Protein AF-0000000070550873 (afdb_homodimer)

Radius of gyration: 20.56 Å; Cα contacts (8 Å, |Δi|>4): 289; chains: 2; bounding box: 37×54×67 Å

Structure (mmCIF, N/CA/C/O backbone):
data_AF-0000000070550873-model_v1
#
loop_
_entity.id
_entity.type
_entity.pdbx_description
1 polymer 'HEAT repeat domain-containing protein'
#
loop_
_atom_site.group_PDB
_atom_site.id
_atom_site.type_symbol
_atom_site.label_atom_id
_atom_site.label_alt_id
_atom_site.label_comp_id
_atom_site.label_asym_id
_atom_site.label_entity_id
_atom_site.label_seq_id
_atom_site.pdbx_PDB_ins_code
_atom_site.Cartn_x
_atom_site.Cartn_y
_atom_site.Cartn_z
_atom_site.occupancy
_atom_site.B_iso_or_equiv
_atom_site.auth_seq_id
_atom_site.auth_comp_id
_atom_site.auth_asym_id
_atom_site.auth_atom_id
_atom_site.pdbx_PDB_model_num
ATOM 1 N N . MET A 1 1 ? -4.996 14.414 36.406 1 54.47 1 MET A N 1
ATOM 2 C CA . MET A 1 1 ? -4.812 13.023 36.031 1 54.47 1 MET A CA 1
ATOM 3 C C . MET A 1 1 ? -5.98 12.531 35.188 1 54.47 1 MET A C 1
ATOM 5 O O . MET A 1 1 ? -5.777 11.828 34.188 1 54.47 1 MET A O 1
ATOM 9 N N . LYS A 1 2 ? -7.129 12.906 35.531 1 65.44 2 LYS A N 1
ATOM 10 C CA . LYS A 1 2 ? -8.352 12.477 34.875 1 65.44 2 LYS A CA 1
ATOM 11 C C . LYS A 1 2 ? -8.422 13.039 33.438 1 65.44 2 LYS A C 1
ATOM 13 O O . LYS A 1 2 ? -8.836 12.344 32.531 1 65.44 2 LYS A O 1
ATOM 18 N N . GLU A 1 3 ? -7.91 14.305 33.25 1 67.19 3 GLU A N 1
ATOM 19 C CA . GLU A 1 3 ? -7.926 14.938 31.922 1 67.19 3 GLU A CA 1
ATOM 20 C C . GLU A 1 3 ? -6.988 14.219 30.953 1 67.19 3 GLU A C 1
ATOM 22 O O . GLU A 1 3 ? -7.328 14.023 29.781 1 67.19 3 GLU A O 1
ATOM 27 N N . GLY A 1 4 ? -5.961 13.719 31.547 1 64.56 4 GLY A N 1
ATOM 28 C CA . GLY A 1 4 ? -4.984 13 30.734 1 64.56 4 GLY A CA 1
ATOM 29 C C . GLY A 1 4 ? -5.492 11.664 30.234 1 64.56 4 GLY A C 1
ATOM 30 O O . GLY A 1 4 ? -5.305 11.32 29.062 1 64.56 4 GLY A O 1
ATOM 31 N N . ILE A 1 5 ? -6.27 11.008 31.156 1 73.19 5 ILE A N 1
ATOM 32 C CA . ILE A 1 5 ? -6.816 9.695 30.828 1 73.19 5 ILE A CA 1
ATOM 33 C C . ILE A 1 5 ? -7.918 9.852 29.781 1 73.19 5 ILE A C 1
ATOM 35 O O . ILE A 1 5 ? -7.977 9.094 28.812 1 73.19 5 ILE A O 1
ATOM 39 N N . GLY A 1 6 ? -8.773 10.828 29.906 1 68.44 6 GLY A N 1
ATOM 40 C CA . GLY A 1 6 ? -9.836 11.094 28.938 1 68.44 6 GLY A CA 1
ATOM 41 C C . GLY A 1 6 ? -9.32 11.359 27.531 1 68.44 6 GLY A C 1
ATOM 42 O O . GLY A 1 6 ? -9.852 10.836 26.562 1 68.44 6 GLY A O 1
ATOM 43 N N . MET A 1 7 ? -8.336 12.234 27.5 1 72.56 7 MET A N 1
ATOM 44 C CA . MET A 1 7 ? -7.723 12.578 26.219 1 72.56 7 MET A CA 1
ATOM 45 C C . MET A 1 7 ? -7.105 11.344 25.578 1 72.56 7 MET A C 1
ATOM 47 O O . MET A 1 7 ? -7.188 11.172 24.359 1 72.56 7 MET A O 1
ATOM 51 N N . LEU A 1 8 ? -6.613 10.555 26.406 1 71.19 8 LEU A N 1
ATOM 52 C CA . LEU A 1 8 ? -6.012 9.328 25.922 1 71.19 8 LEU A CA 1
ATOM 53 C C . LEU A 1 8 ? -7.07 8.398 25.344 1 71.19 8 LEU A C 1
ATOM 55 O O . LEU A 1 8 ? -6.867 7.797 24.281 1 71.19 8 LEU A O 1
ATOM 59 N N . PHE A 1 9 ? -8.109 8.203 26.078 1 73 9 PHE A N 1
ATOM 60 C CA . PHE A 1 9 ? -9.195 7.344 25.625 1 73 9 PHE A CA 1
ATOM 61 C C . PHE A 1 9 ? -9.773 7.855 24.312 1 73 9 PHE A C 1
ATOM 63 O O . PHE A 1 9 ? -10.039 7.066 23.406 1 73 9 PHE A O 1
ATOM 70 N N . LYS A 1 10 ? -9.945 9.18 24.25 1 76 10 LYS A N 1
ATOM 71 C CA . LYS A 1 10 ? -10.469 9.766 23.031 1 76 10 LYS A CA 1
ATOM 72 C C . LYS A 1 10 ? -9.523 9.531 21.859 1 76 10 LYS A C 1
ATOM 74 O O . LYS A 1 10 ? -9.961 9.242 20.734 1 76 10 LYS A O 1
ATOM 79 N N . LYS A 1 11 ? -8.367 9.711 22.281 1 78.19 11 LYS A N 1
ATOM 80 C CA . LYS A 1 11 ? -7.371 9.5 21.234 1 78.19 11 LYS A CA 1
ATOM 81 C C . LYS A 1 11 ? -7.367 8.047 20.766 1 78.19 11 LYS A C 1
ATOM 83 O O . LYS A 1 11 ? -7.27 7.77 19.562 1 78.19 11 LYS A O 1
ATOM 88 N N . LYS A 1 12 ? -7.453 7.121 21.672 1 82.06 12 LYS A N 1
ATOM 89 C CA . LYS A 1 12 ? -7.48 5.707 21.297 1 82.06 12 LYS A CA 1
ATOM 90 C C . LYS A 1 12 ? -8.68 5.391 20.406 1 82.06 12 LYS A C 1
ATOM 92 O O . LYS A 1 12 ? -8.555 4.645 19.438 1 82.06 12 LYS A O 1
ATOM 97 N N . THR A 1 13 ? -9.688 6.02 20.797 1 89.88 13 THR A N 1
ATOM 98 C CA . THR A 1 13 ? -10.906 5.816 20.016 1 89.88 13 THR A CA 1
ATOM 99 C C . THR A 1 13 ? -10.75 6.375 18.609 1 89.88 13 THR A C 1
ATOM 101 O O . THR A 1 13 ? -11.156 5.738 17.641 1 89.88 13 THR A O 1
ATOM 104 N N . LEU A 1 14 ? -10.156 7.512 18.5 1 92.69 14 LEU A N 1
ATOM 105 C CA . LEU A 1 14 ? -9.945 8.148 17.203 1 92.69 14 LEU A CA 1
ATOM 106 C C . LEU A 1 14 ? -9.023 7.316 16.328 1 92.69 14 LEU A C 1
ATOM 108 O O . LEU A 1 14 ? -9.273 7.145 15.133 1 92.69 14 LEU A O 1
ATOM 112 N N . ASP A 1 15 ? -8.055 6.793 17 1 91.75 15 ASP A N 1
ATOM 113 C CA . ASP A 1 15 ? -7.113 5.953 16.25 1 91.75 15 ASP A CA 1
ATOM 114 C C . ASP A 1 15 ? -7.812 4.719 15.688 1 91.75 15 ASP A C 1
ATOM 116 O O . ASP A 1 15 ? -7.605 4.359 14.531 1 91.75 15 ASP A O 1
ATOM 120 N N . GLU A 1 16 ? -8.547 4.141 16.516 1 92.06 16 GLU A N 1
ATOM 121 C CA . GLU A 1 16 ? -9.273 2.951 16.078 1 92.06 16 GLU A CA 1
ATOM 122 C C . GLU A 1 16 ? -10.25 3.287 14.953 1 92.06 16 GLU A C 1
ATOM 124 O O . GLU A 1 16 ? -10.383 2.527 13.992 1 92.06 16 GLU A O 1
ATOM 129 N N . LYS A 1 17 ? -10.891 4.344 15.164 1 92.19 17 LYS A N 1
ATOM 130 C CA . LYS A 1 17 ? -11.828 4.812 14.156 1 92.19 17 LYS A CA 1
ATOM 131 C C . LYS A 1 17 ? -11.125 5.082 12.828 1 92.19 17 LYS A C 1
ATOM 133 O O . LYS A 1 17 ? -11.594 4.656 11.773 1 92.19 17 LYS A O 1
ATOM 138 N N . MET A 1 18 ? -10.031 5.641 12.867 1 92.25 18 MET A N 1
ATOM 139 C CA . MET A 1 18 ? -9.297 6 11.656 1 92.25 18 MET A CA 1
ATOM 140 C C . MET A 1 18 ? -8.75 4.758 10.961 1 92.25 18 MET A C 1
ATOM 142 O O . MET A 1 18 ? -8.758 4.676 9.734 1 92.25 18 MET A O 1
ATOM 146 N N . GLU A 1 19 ? -8.328 3.859 11.734 1 87.19 19 GLU A N 1
ATOM 147 C CA . GLU A 1 19 ? -7.887 2.59 11.172 1 87.19 19 GLU A CA 1
ATOM 148 C C . GLU A 1 19 ? -9 1.918 10.375 1 87.19 19 GLU A C 1
ATOM 150 O O . GLU A 1 19 ? -8.766 1.371 9.297 1 87.19 19 GLU A O 1
ATOM 155 N N . LYS A 1 20 ? -10.102 1.965 10.977 1 83.06 20 LYS A N 1
ATOM 156 C CA . LYS A 1 20 ? -11.258 1.385 10.289 1 83.06 20 LYS A CA 1
ATOM 157 C C . LYS A 1 20 ? -11.555 2.129 8.992 1 83.06 20 LYS A C 1
ATOM 159 O O . LYS A 1 20 ? -11.828 1.508 7.965 1 83.06 20 LYS A O 1
ATOM 164 N N . TYR A 1 21 ? -11.531 3.426 9.031 1 85.06 21 TYR A N 1
ATOM 165 C CA . TYR A 1 21 ? -11.789 4.219 7.836 1 85.06 21 TYR A CA 1
ATOM 166 C C . TYR A 1 21 ? -10.781 3.908 6.738 1 85.06 21 TYR A C 1
ATOM 168 O O . TYR A 1 21 ? -11.141 3.746 5.574 1 85.06 21 TYR A O 1
ATOM 176 N N . VAL A 1 22 ? -9.477 3.811 7.082 1 83.44 22 VAL A N 1
ATOM 177 C CA . VAL A 1 22 ? -8.406 3.555 6.125 1 83.44 22 VAL A CA 1
ATOM 178 C C . VAL A 1 22 ? -8.539 2.141 5.566 1 83.44 22 VAL A C 1
ATOM 180 O O . VAL A 1 22 ? -8.414 1.928 4.355 1 83.44 22 VAL A O 1
ATOM 183 N N . LYS A 1 23 ? -8.805 1.211 6.441 1 75.5 23 LYS A N 1
ATOM 184 C CA . LYS A 1 23 ? -8.992 -0.178 6.031 1 75.5 23 LYS A CA 1
ATOM 185 C C . LYS A 1 23 ? -10.133 -0.311 5.035 1 75.5 23 LYS A C 1
ATOM 187 O O . LYS A 1 23 ? -10.047 -1.083 4.078 1 75.5 23 LYS A O 1
ATOM 192 N N . HIS A 1 24 ? -11.086 0.468 5.211 1 74.25 24 HIS A N 1
ATOM 193 C CA . HIS A 1 24 ? -12.266 0.366 4.359 1 74.25 24 HIS A CA 1
ATOM 194 C C . HIS A 1 24 ? -12.203 1.356 3.203 1 74.25 24 HIS A C 1
ATOM 196 O O . HIS A 1 24 ? -13.156 1.488 2.438 1 74.25 24 HIS A O 1
ATOM 202 N N . HIS A 1 25 ? -11.219 2.141 3.143 1 76.69 25 HIS A N 1
ATOM 203 C CA . HIS A 1 25 ? -11.008 3.133 2.094 1 76.69 25 HIS A CA 1
ATOM 204 C C . HIS A 1 25 ? -12.133 4.16 2.074 1 76.69 25 HIS A C 1
ATOM 206 O O . HIS A 1 25 ? -12.594 4.559 1.003 1 76.69 25 HIS A O 1
ATOM 212 N N . ASP A 1 26 ? -12.641 4.375 3.168 1 79.94 26 ASP A N 1
ATOM 213 C CA . ASP A 1 26 ? -13.656 5.418 3.293 1 79.94 26 ASP A CA 1
ATOM 214 C C . ASP A 1 26 ? -13.016 6.805 3.332 1 79.94 26 ASP A C 1
ATOM 216 O O . ASP A 1 26 ? -12.891 7.406 4.402 1 79.94 26 ASP A O 1
ATOM 220 N N . TRP A 1 27 ? -12.727 7.34 2.195 1 80.56 27 TRP A N 1
ATOM 221 C CA . TRP A 1 27 ? -11.969 8.578 2.072 1 80.56 27 TRP A CA 1
ATOM 222 C C . TRP A 1 27 ? -12.812 9.781 2.48 1 80.56 27 TRP A C 1
ATOM 224 O O . TRP A 1 27 ? -12.289 10.781 2.977 1 80.56 27 TRP A O 1
ATOM 234 N N . TYR A 1 28 ? -14.078 9.633 2.312 1 85.25 28 TYR A N 1
ATOM 235 C CA . TYR A 1 28 ? -14.977 10.695 2.746 1 85.25 28 TYR A CA 1
ATOM 236 C C . TYR A 1 28 ? -14.938 10.859 4.262 1 85.25 28 TYR A C 1
ATOM 238 O O . TYR A 1 28 ? -14.805 11.977 4.77 1 85.25 28 TYR A O 1
ATOM 246 N N . ALA A 1 29 ? -14.984 9.766 4.961 1 88.81 29 ALA A N 1
ATOM 247 C CA . ALA A 1 29 ? -14.922 9.797 6.418 1 88.81 29 ALA A CA 1
ATOM 248 C C . ALA A 1 29 ? -13.562 10.297 6.898 1 88.81 29 ALA A C 1
ATOM 250 O O . ALA A 1 29 ? -13.484 11.047 7.879 1 88.81 29 ALA A O 1
ATOM 251 N N . ILE A 1 30 ? -12.555 9.891 6.242 1 90.81 30 ILE A N 1
ATOM 252 C CA . ILE A 1 30 ? -11.211 10.352 6.578 1 90.81 30 ILE A CA 1
ATOM 253 C C . ILE A 1 30 ? -11.148 11.867 6.445 1 90.81 30 ILE A C 1
ATOM 255 O O . ILE A 1 30 ? -10.688 12.555 7.359 1 90.81 30 ILE A O 1
ATOM 259 N N . GLN A 1 31 ? -11.656 12.344 5.348 1 90.19 31 GLN A N 1
ATOM 260 C CA . GLN A 1 31 ? -11.602 13.773 5.082 1 90.19 31 GLN A CA 1
ATOM 261 C C . GLN A 1 31 ? -12.359 14.555 6.156 1 90.19 31 GLN A C 1
ATOM 263 O O . GLN A 1 31 ? -11.898 15.609 6.598 1 90.19 31 GLN A O 1
ATOM 268 N N . GLU A 1 32 ? -13.445 14.078 6.492 1 91 32 GLU A N 1
ATOM 269 C CA . GLU A 1 32 ? -14.234 14.742 7.531 1 91 32 GLU A CA 1
ATOM 270 C C . GLU A 1 32 ? -13.461 14.82 8.844 1 91 32 GLU A C 1
ATOM 272 O O . GLU A 1 32 ? -13.484 15.852 9.523 1 91 32 GLU A O 1
ATOM 277 N N . GLU A 1 33 ? -12.797 13.805 9.172 1 89.75 33 GLU A N 1
ATOM 278 C CA . GLU A 1 33 ? -12.07 13.758 10.445 1 89.75 33 GLU A CA 1
ATOM 279 C C . GLU A 1 33 ? -10.844 14.656 10.414 1 89.75 33 GLU A C 1
ATOM 281 O O . GLU A 1 33 ? -10.461 15.227 11.438 1 89.75 33 GLU A O 1
ATOM 286 N N . ILE A 1 34 ? -10.258 14.812 9.242 1 90.94 34 ILE A N 1
ATOM 287 C CA . ILE A 1 34 ? -8.992 15.523 9.211 1 90.94 34 ILE A CA 1
ATOM 288 C C . ILE A 1 34 ? -9.242 17.031 9.109 1 90.94 34 ILE A C 1
ATOM 290 O O . ILE A 1 34 ? -8.336 17.828 9.32 1 90.94 34 ILE A O 1
ATOM 294 N N . THR A 1 35 ? -10.367 17.406 8.727 1 86.62 35 THR A N 1
ATOM 295 C CA . THR A 1 35 ? -10.727 18.828 8.695 1 86.62 35 THR A CA 1
ATOM 296 C C . THR A 1 35 ? -10.883 19.375 10.109 1 86.62 35 THR A C 1
ATOM 298 O O . THR A 1 35 ? -10.766 20.578 10.328 1 86.62 35 THR A O 1
ATOM 301 N N . GLY A 1 36 ? -10.953 18.531 11.039 1 74.06 36 GLY A N 1
ATOM 302 C CA . GLY A 1 36 ? -11.438 19.016 12.32 1 74.06 36 GLY A CA 1
ATOM 303 C C . GLY A 1 36 ? -10.344 19.141 13.367 1 74.06 36 GLY A C 1
ATOM 304 O O . GLY A 1 36 ? -10.5 19.844 14.359 1 74.06 36 GLY A O 1
ATOM 305 N N . SER A 1 37 ? -9.344 18.453 13.305 1 86.75 37 SER A N 1
ATOM 306 C CA . SER A 1 37 ? -8.461 18.469 14.461 1 86.75 37 SER A CA 1
ATOM 307 C C . SER A 1 37 ? -7.066 17.969 14.102 1 86.75 37 SER A C 1
ATOM 309 O O . SER A 1 37 ? -6.906 17.156 13.188 1 86.75 37 SER A O 1
ATOM 311 N N . LYS A 1 38 ? -6.18 18.547 14.797 1 94 38 LYS A N 1
ATOM 312 C CA . LYS A 1 38 ? -4.805 18.062 14.75 1 94 38 LYS A CA 1
ATOM 313 C C . LYS A 1 38 ? -4.734 16.578 15.062 1 94 38 LYS A C 1
ATOM 315 O O . LYS A 1 38 ? -4.012 15.828 14.398 1 94 38 LYS A O 1
ATOM 320 N N . GLU A 1 39 ? -5.539 16.219 15.984 1 94.88 39 GLU A N 1
ATOM 321 C CA . GLU A 1 39 ? -5.555 14.82 16.391 1 94.88 39 GLU A CA 1
ATOM 322 C C . GLU A 1 39 ? -6.078 13.922 15.281 1 94.88 39 GLU A C 1
ATOM 324 O O . GLU A 1 39 ? -5.586 12.812 15.094 1 94.88 39 GLU A O 1
ATOM 329 N N . GLY A 1 40 ? -7.035 14.398 14.602 1 95.5 40 GLY A N 1
ATOM 330 C CA . GLY A 1 40 ? -7.555 13.664 13.461 1 95.5 40 GLY A CA 1
ATOM 331 C C . GLY A 1 40 ? -6.527 13.469 12.359 1 95.5 40 GLY A C 1
ATOM 332 O O . GLY A 1 40 ? -6.43 12.383 11.781 1 95.5 40 GLY A O 1
ATOM 333 N N . LYS A 1 41 ? -5.805 14.492 12.055 1 96.62 41 LYS A N 1
ATOM 334 C CA . LYS A 1 41 ? -4.762 14.406 11.039 1 96.62 41 LYS A CA 1
ATOM 335 C C . LYS A 1 41 ? -3.664 13.438 11.453 1 96.62 41 LYS A C 1
ATOM 337 O O . LYS A 1 41 ? -3.193 12.633 10.641 1 96.62 41 LYS A O 1
ATOM 342 N N . ILE A 1 42 ? -3.309 13.508 12.695 1 96.94 42 ILE A N 1
ATOM 343 C CA . ILE A 1 42 ? -2.279 12.609 13.203 1 96.94 42 ILE A CA 1
ATOM 344 C C . ILE A 1 42 ? -2.775 11.172 13.133 1 96.94 42 ILE A C 1
ATOM 346 O O . ILE A 1 42 ? -2.061 10.281 12.664 1 96.94 42 ILE A O 1
ATO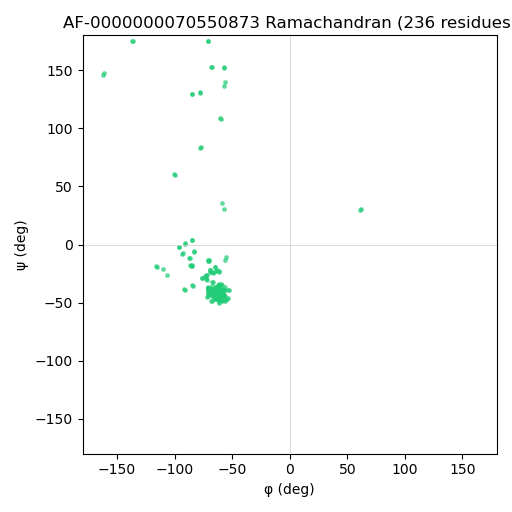M 350 N N . ALA A 1 43 ? -3.922 10.938 13.562 1 94.81 43 ALA A N 1
ATOM 351 C CA . ALA A 1 43 ? -4.504 9.602 13.523 1 94.81 43 ALA A CA 1
ATOM 352 C C . ALA A 1 43 ? -4.586 9.078 12.094 1 94.81 43 ALA A C 1
ATOM 354 O O . ALA A 1 43 ? -4.293 7.91 11.836 1 94.81 43 ALA A O 1
ATOM 355 N N . ALA A 1 44 ? -4.992 9.906 11.211 1 94.06 44 ALA A N 1
ATOM 356 C CA . ALA A 1 44 ? -5.074 9.523 9.805 1 94.06 44 ALA A CA 1
ATOM 357 C C . ALA A 1 44 ? -3.701 9.148 9.258 1 94.06 44 ALA A C 1
ATOM 359 O O . ALA A 1 44 ? -3.547 8.102 8.609 1 94.06 44 ALA A O 1
ATOM 360 N N . ALA A 1 45 ? -2.781 9.992 9.492 1 94.62 45 ALA A N 1
ATOM 361 C CA . ALA A 1 45 ? -1.425 9.703 9.031 1 94.62 45 ALA A CA 1
ATOM 362 C C . ALA A 1 45 ? -0.952 8.344 9.531 1 94.62 45 ALA A C 1
ATOM 364 O O . ALA A 1 45 ? -0.439 7.531 8.758 1 94.62 45 ALA A O 1
ATOM 365 N N . LYS A 1 46 ? -1.174 8.102 10.766 1 92.88 46 LYS A N 1
ATOM 366 C CA . LYS A 1 46 ? -0.747 6.832 11.352 1 92.88 46 LYS A CA 1
ATOM 367 C C . LYS A 1 46 ? -1.454 5.652 10.695 1 92.88 46 LYS A C 1
ATOM 369 O O . LYS A 1 46 ? -0.82 4.652 10.352 1 92.88 46 LYS A O 1
ATOM 374 N N . ALA A 1 47 ? -2.67 5.762 10.562 1 89.06 47 ALA A N 1
ATOM 375 C CA . ALA A 1 47 ? -3.451 4.688 9.953 1 89.06 47 ALA A CA 1
ATOM 376 C C . ALA A 1 47 ? -3.025 4.445 8.516 1 89.06 47 ALA A C 1
ATOM 378 O O . ALA A 1 47 ? -2.938 3.297 8.07 1 89.06 47 ALA A O 1
ATOM 379 N N . LEU A 1 48 ? -2.832 5.43 7.805 1 87 48 LEU A N 1
ATOM 380 C CA . LEU A 1 48 ? -2.418 5.32 6.41 1 87 48 LEU A CA 1
ATOM 381 C C . LEU A 1 48 ? -1.07 4.613 6.297 1 87 48 LEU A C 1
ATOM 383 O O . LEU A 1 48 ? -0.838 3.859 5.348 1 87 48 LEU A O 1
ATOM 387 N N . GLY A 1 49 ? -0.243 4.863 7.18 1 85.44 49 GLY A N 1
ATOM 388 C CA . GLY A 1 49 ? 1.056 4.207 7.195 1 85.44 49 GLY A CA 1
ATOM 389 C C . GLY A 1 49 ? 0.982 2.744 7.59 1 85.44 49 GLY A C 1
ATOM 390 O O . GLY A 1 49 ? 1.898 1.972 7.305 1 85.44 49 GLY A O 1
ATOM 391 N N . ALA A 1 50 ? -0.008 2.494 8.305 1 76.12 50 ALA A N 1
ATOM 392 C CA . ALA A 1 50 ? -0.162 1.131 8.797 1 76.12 50 ALA A CA 1
ATOM 393 C C . ALA A 1 50 ? -0.871 0.249 7.777 1 76.12 50 ALA A C 1
ATOM 395 O O . ALA A 1 50 ? -0.955 -0.969 7.949 1 76.12 50 ALA A O 1
ATOM 396 N N . SER A 1 51 ? -1.488 0.833 6.898 1 65.56 51 SER A N 1
ATOM 397 C CA . SER A 1 51 ? -2.305 0.063 5.965 1 65.56 51 SER A CA 1
ATOM 398 C C . SER A 1 51 ? -1.475 -0.991 5.242 1 65.56 51 SER A C 1
ATOM 400 O O . SER A 1 51 ? -0.267 -0.82 5.059 1 65.56 51 SER A O 1
ATOM 402 N N . ASP A 1 52 ? -1.962 -2.26 5.082 1 57.91 52 ASP A N 1
ATOM 403 C CA . ASP A 1 52 ? -1.678 -3.674 4.867 1 57.91 52 ASP A CA 1
ATOM 404 C C . ASP A 1 52 ? -0.893 -3.885 3.572 1 57.91 52 ASP A C 1
ATOM 406 O O . ASP A 1 52 ? -1.214 -4.777 2.785 1 57.91 52 ASP A O 1
ATOM 410 N N . ASP A 1 53 ? -0.002 -3.033 3.174 1 59.59 53 ASP A N 1
ATOM 411 C CA . ASP A 1 53 ? 0.826 -3.455 2.049 1 59.59 53 ASP A CA 1
ATOM 412 C C . ASP A 1 53 ? 1.515 -4.785 2.342 1 59.59 53 ASP A C 1
ATOM 414 O O . ASP A 1 53 ? 1.694 -5.609 1.442 1 59.59 53 ASP A O 1
ATOM 418 N N . GLN A 1 54 ? 1.418 -5.195 3.633 1 63.03 54 GLN A N 1
ATOM 419 C CA . GLN A 1 54 ? 2.195 -6.387 3.955 1 63.03 54 GLN A CA 1
ATOM 420 C C . GLN A 1 54 ? 1.424 -7.656 3.605 1 63.03 54 GLN A C 1
ATOM 422 O O . GLN A 1 54 ? 1.994 -8.602 3.064 1 63.03 54 GLN A O 1
ATOM 427 N N . SER A 1 55 ? 0.141 -7.629 3.77 1 73.31 55 SER A N 1
ATOM 428 C CA . SER A 1 55 ? -0.644 -8.82 3.457 1 73.31 55 SER A CA 1
ATOM 429 C C . SER A 1 55 ? -0.714 -9.055 1.951 1 73.31 55 SER A C 1
ATOM 431 O O . SER A 1 55 ? -0.638 -10.195 1.493 1 73.31 55 SER A O 1
ATOM 433 N N . SER A 1 56 ? -0.828 -7.988 1.274 1 83.38 56 SER A N 1
ATOM 434 C CA . SER A 1 56 ? -0.847 -8.102 -0.18 1 83.38 56 SER A CA 1
ATOM 435 C C . SER A 1 56 ? 0.46 -8.688 -0.705 1 83.38 56 SER A C 1
ATOM 437 O O . SER A 1 56 ? 0.45 -9.594 -1.543 1 83.38 56 SER A O 1
ATOM 439 N N . VAL A 1 57 ? 1.48 -8.266 -0.11 1 86.56 57 VAL A N 1
ATOM 440 C CA . VAL A 1 57 ? 2.797 -8.711 -0.55 1 86.56 57 VAL A CA 1
ATOM 441 C C . VAL A 1 57 ? 2.977 -10.195 -0.219 1 86.56 57 VAL A C 1
ATOM 443 O O . VAL A 1 57 ? 3.484 -10.961 -1.039 1 86.56 57 VAL A O 1
ATOM 446 N N . ASP A 1 58 ? 2.475 -10.555 0.914 1 87.69 58 ASP A N 1
ATOM 447 C CA . ASP A 1 58 ? 2.596 -11.953 1.316 1 87.69 58 ASP A CA 1
ATOM 448 C C . ASP A 1 58 ? 1.869 -12.875 0.337 1 87.69 58 ASP A C 1
ATOM 450 O O . ASP A 1 58 ? 2.406 -13.906 -0.066 1 87.69 58 ASP A O 1
ATOM 454 N N . LEU A 1 59 ? 0.725 -12.5 0.027 1 90.5 59 LEU A N 1
ATOM 455 C CA . LEU A 1 59 ? -0.04 -13.328 -0.897 1 90.5 59 LEU A CA 1
ATOM 456 C C . LEU A 1 59 ? 0.599 -13.328 -2.281 1 90.5 59 LEU A C 1
ATOM 458 O O . LEU A 1 59 ? 0.661 -14.375 -2.939 1 90.5 59 LEU A O 1
ATOM 462 N N . LEU A 1 60 ? 1.078 -12.266 -2.682 1 93.88 60 LEU A N 1
ATOM 463 C CA . LEU A 1 60 ? 1.737 -12.18 -3.98 1 93.88 60 LEU A CA 1
ATOM 464 C C . LEU A 1 60 ? 2.992 -13.047 -4.008 1 93.88 60 LEU A C 1
ATOM 466 O O . LEU A 1 60 ? 3.283 -13.695 -5.016 1 93.88 60 LEU A O 1
ATOM 470 N N . LEU A 1 61 ? 3.715 -13.062 -2.936 1 94.62 61 LEU A N 1
ATOM 471 C CA . LEU A 1 61 ? 4.898 -13.914 -2.859 1 94.62 61 LEU A CA 1
ATOM 472 C C . LEU A 1 61 ? 4.52 -15.383 -2.953 1 94.62 61 LEU A C 1
ATOM 474 O O . LEU A 1 61 ? 5.23 -16.172 -3.582 1 94.62 61 LEU A O 1
ATOM 478 N N . ARG A 1 62 ? 3.449 -15.734 -2.395 1 93.88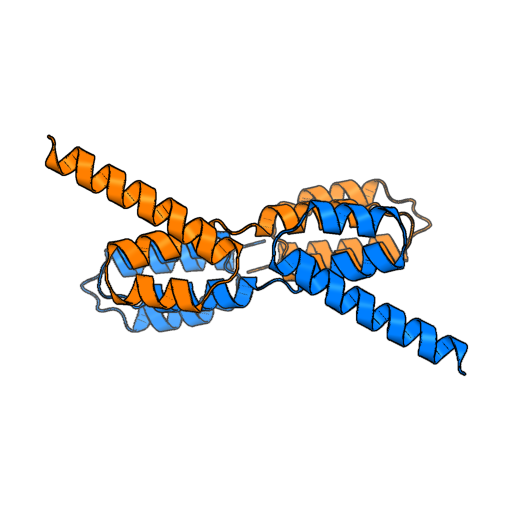 62 ARG A N 1
ATOM 479 C CA . ARG A 1 62 ? 2.965 -17.109 -2.521 1 93.88 62 ARG A CA 1
ATOM 480 C C . ARG A 1 62 ? 2.633 -17.438 -3.973 1 93.88 62 ARG A C 1
ATOM 482 O O . ARG A 1 62 ? 2.852 -18.562 -4.422 1 93.88 62 ARG A O 1
ATOM 489 N N . PHE A 1 63 ? 2.109 -16.484 -4.688 1 96.25 63 PHE A N 1
ATOM 490 C CA . PHE A 1 63 ? 1.748 -16.703 -6.086 1 96.25 63 PHE A CA 1
ATOM 491 C C . PHE A 1 63 ? 2.994 -16.875 -6.945 1 96.25 63 PHE A C 1
ATOM 493 O O . PHE A 1 63 ? 2.93 -17.469 -8.031 1 96.25 63 PHE A O 1
ATOM 500 N N . VAL A 1 64 ? 4.125 -16.359 -6.508 1 97.06 64 VAL A N 1
ATOM 501 C CA . VAL A 1 64 ? 5.375 -16.516 -7.242 1 97.06 64 VAL A CA 1
ATOM 502 C C . VAL A 1 64 ? 5.773 -17.984 -7.285 1 97.06 64 VAL A C 1
ATOM 504 O O . VAL A 1 64 ? 6.48 -18.422 -8.195 1 97.06 64 VAL A O 1
ATOM 507 N N . ASP A 1 65 ? 5.215 -18.797 -6.371 1 94.31 65 ASP A N 1
ATOM 508 C CA . ASP A 1 65 ? 5.504 -20.219 -6.301 1 94.31 65 ASP A CA 1
ATOM 509 C C . ASP A 1 65 ? 4.523 -21.031 -7.152 1 94.31 65 ASP A C 1
ATOM 511 O O . ASP A 1 65 ? 4.59 -22.25 -7.195 1 94.31 65 ASP A O 1
ATOM 515 N N . ASP A 1 66 ? 3.639 -20.453 -7.801 1 95.12 66 ASP A N 1
ATOM 516 C CA . ASP A 1 66 ? 2.582 -21.156 -8.516 1 95.12 66 ASP A CA 1
ATOM 517 C C . ASP A 1 66 ? 3.143 -21.938 -9.703 1 95.12 66 ASP A C 1
ATOM 519 O O . ASP A 1 66 ? 4.137 -21.531 -10.305 1 95.12 66 ASP A O 1
ATOM 523 N N . ALA A 1 67 ? 2.49 -22.938 -10.047 1 93.12 67 ALA A N 1
ATOM 524 C CA . ALA A 1 67 ? 2.912 -23.781 -11.164 1 93.12 67 ALA A CA 1
ATOM 525 C C . ALA A 1 67 ? 2.598 -23.109 -12.5 1 93.12 67 ALA A C 1
ATOM 527 O O . ALA A 1 67 ? 3.234 -23.406 -13.516 1 93.12 67 ALA A O 1
ATOM 528 N N . ASP A 1 68 ? 1.627 -22.328 -12.523 1 95.81 68 ASP A N 1
ATOM 529 C CA . ASP A 1 68 ? 1.205 -21.688 -13.766 1 95.81 68 ASP A CA 1
ATOM 530 C C . ASP A 1 68 ? 2.006 -20.422 -14.023 1 95.81 68 ASP A C 1
ATOM 532 O O . ASP A 1 68 ? 2.027 -19.516 -13.188 1 95.81 68 ASP A O 1
ATOM 536 N N . ASP A 1 69 ? 2.521 -20.328 -15.195 1 96.44 69 ASP A N 1
ATOM 537 C CA . ASP A 1 69 ? 3.393 -19.219 -15.562 1 96.44 69 ASP A CA 1
ATOM 538 C C . ASP A 1 69 ? 2.635 -17.891 -15.516 1 96.44 69 ASP A C 1
ATOM 540 O O . ASP A 1 69 ? 3.18 -16.875 -15.086 1 96.44 69 ASP A O 1
ATOM 544 N N . ASP A 1 70 ? 1.455 -17.875 -15.977 1 97 70 ASP A N 1
ATOM 545 C CA . ASP A 1 70 ? 0.678 -16.641 -16.047 1 97 70 ASP A CA 1
ATOM 546 C C . ASP A 1 70 ? 0.42 -16.078 -14.656 1 97 70 ASP A C 1
ATOM 548 O O . ASP A 1 70 ? 0.395 -14.859 -14.469 1 97 70 ASP A O 1
ATOM 552 N N . VAL A 1 71 ? 0.203 -16.938 -13.703 1 97.38 71 VAL A N 1
ATOM 553 C CA . VAL A 1 71 ? -0.003 -16.516 -12.32 1 97.38 71 VAL A CA 1
ATOM 554 C C . VAL A 1 71 ? 1.276 -15.875 -11.781 1 97.38 71 VAL A C 1
ATOM 556 O O . VAL A 1 71 ? 1.233 -14.812 -11.164 1 97.38 71 VAL A O 1
ATOM 559 N N . VAL A 1 72 ? 2.396 -16.531 -12.047 1 97.44 72 VAL A N 1
ATOM 560 C CA . VAL A 1 72 ? 3.684 -16.016 -11.586 1 97.44 72 VAL A CA 1
ATOM 561 C C . VAL A 1 72 ? 3.957 -14.656 -12.211 1 97.44 72 VAL A C 1
ATOM 563 O O . VAL A 1 72 ? 4.363 -13.719 -11.523 1 97.44 72 VAL A O 1
ATOM 566 N N . PHE A 1 73 ? 3.639 -14.57 -13.469 1 97.94 73 PHE A N 1
ATOM 567 C CA . PHE A 1 73 ? 3.861 -13.305 -14.164 1 97.94 73 PHE A CA 1
ATOM 568 C C . PHE A 1 73 ? 3.008 -12.195 -13.555 1 97.94 73 PHE A C 1
ATOM 570 O O . PHE A 1 73 ? 3.498 -11.094 -13.312 1 97.94 73 PHE A O 1
ATOM 577 N N . ALA A 1 74 ? 1.812 -12.461 -13.336 1 96.94 74 ALA A N 1
ATOM 578 C CA . ALA A 1 74 ? 0.915 -11.484 -12.734 1 96.94 74 ALA A CA 1
ATOM 579 C C . ALA A 1 74 ? 1.391 -11.086 -11.344 1 96.94 74 ALA A C 1
ATOM 581 O O . ALA A 1 74 ? 1.353 -9.906 -10.977 1 96.94 74 ALA A O 1
ATOM 582 N N . ALA A 1 75 ? 1.818 -12.031 -10.555 1 96.88 75 ALA A N 1
ATOM 583 C CA . ALA A 1 75 ? 2.322 -11.773 -9.211 1 96.88 75 ALA A CA 1
ATOM 584 C C . ALA A 1 75 ? 3.547 -10.859 -9.25 1 96.88 75 ALA A C 1
ATOM 586 O O . ALA A 1 75 ? 3.633 -9.891 -8.492 1 96.88 75 ALA A O 1
ATOM 587 N N . CYS A 1 76 ? 4.41 -11.172 -10.156 1 97.19 76 CYS A N 1
ATOM 588 C CA . CYS A 1 76 ? 5.625 -10.375 -10.289 1 97.19 76 CYS A CA 1
ATOM 589 C C . CYS A 1 76 ? 5.301 -8.945 -10.703 1 97.19 76 CYS A C 1
ATOM 591 O O . CYS A 1 76 ? 5.852 -7.996 -10.141 1 97.19 76 CYS A O 1
ATOM 593 N N . GLU A 1 77 ? 4.426 -8.852 -11.641 1 94.88 77 GLU A N 1
ATOM 594 C CA . GLU A 1 77 ? 4.004 -7.52 -12.055 1 94.88 77 GLU A CA 1
ATOM 595 C C . GLU A 1 77 ? 3.453 -6.723 -10.867 1 94.88 77 GLU A C 1
ATOM 597 O O . GLU A 1 77 ? 3.779 -5.547 -10.703 1 94.88 77 GLU A O 1
ATOM 602 N N . SER A 1 78 ? 2.691 -7.34 -10.117 1 92.06 78 SER A N 1
ATOM 603 C CA . SER A 1 78 ? 2.084 -6.688 -8.961 1 92.06 78 SER A CA 1
ATOM 604 C C . SER A 1 78 ? 3.125 -6.383 -7.887 1 92.06 78 SER A C 1
ATOM 606 O O . SER A 1 78 ? 3.107 -5.305 -7.289 1 92.06 78 SER A O 1
ATOM 608 N N . LEU A 1 79 ? 4.016 -7.238 -7.66 1 90.62 79 LEU A N 1
ATOM 609 C CA . LEU A 1 79 ? 5.074 -7.031 -6.676 1 90.62 79 LEU A CA 1
ATOM 610 C C . LEU A 1 79 ? 5.941 -5.836 -7.051 1 90.62 79 LEU A C 1
ATOM 612 O O . LEU A 1 79 ? 6.41 -5.102 -6.18 1 90.62 79 LEU A O 1
ATOM 616 N N . ARG A 1 80 ? 6.137 -5.633 -8.266 1 89 80 ARG A N 1
ATOM 617 C CA . ARG A 1 80 ? 6.926 -4.484 -8.703 1 89 80 ARG A CA 1
ATOM 618 C C . ARG A 1 80 ? 6.242 -3.176 -8.32 1 89 80 ARG A C 1
ATOM 620 O O . ARG A 1 80 ? 6.902 -2.148 -8.164 1 89 80 ARG A O 1
ATOM 627 N N . LYS A 1 81 ? 5.008 -3.301 -8.141 1 81.62 81 LYS A N 1
ATOM 628 C CA . LYS A 1 81 ? 4.234 -2.107 -7.809 1 81.62 81 LYS A CA 1
ATOM 629 C C . LYS A 1 81 ? 4.145 -1.91 -6.297 1 81.62 81 LYS A C 1
ATOM 631 O O . LYS A 1 81 ? 4.234 -0.784 -5.805 1 81.62 81 LYS A O 1
ATOM 636 N N . VAL A 1 82 ? 4.004 -2.957 -5.629 1 80.12 82 VAL A N 1
ATOM 637 C CA . VAL A 1 82 ? 3.631 -2.77 -4.23 1 80.12 82 VAL A CA 1
ATOM 638 C C . VAL A 1 82 ? 4.75 -3.281 -3.326 1 80.12 82 VAL A C 1
ATOM 640 O O . VAL A 1 82 ? 4.773 -2.982 -2.129 1 80.12 82 VAL A O 1
ATOM 643 N N . GLY A 1 83 ? 5.648 -4.148 -3.869 1 81.06 83 GLY A N 1
ATOM 644 C CA . GLY A 1 83 ? 6.719 -4.723 -3.068 1 81.06 83 GLY A CA 1
ATOM 645 C C . GLY A 1 83 ? 7.789 -3.715 -2.697 1 81.06 83 GLY A C 1
ATOM 646 O O . GLY A 1 83 ? 7.699 -2.541 -3.061 1 81.06 83 GLY A O 1
ATOM 647 N N . SER A 1 84 ? 8.719 -4.211 -1.882 1 77.12 84 SER A N 1
ATOM 648 C CA . SER A 1 84 ? 9.852 -3.4 -1.436 1 77.12 84 SER A CA 1
ATOM 649 C C . SER A 1 84 ? 11.148 -4.191 -1.489 1 77.12 84 SER A C 1
ATOM 651 O O . SER A 1 84 ? 11.148 -5.387 -1.789 1 77.12 84 SER A O 1
ATOM 653 N N . GLU A 1 85 ? 12.195 -3.428 -1.182 1 80.38 85 GLU A N 1
ATOM 654 C CA . GLU A 1 85 ? 13.508 -4.07 -1.183 1 80.38 85 GLU A CA 1
ATOM 655 C C . GLU A 1 85 ? 13.57 -5.199 -0.158 1 80.38 85 GLU A C 1
ATOM 657 O O . GLU A 1 85 ? 14.328 -6.156 -0.325 1 80.38 85 GLU A O 1
ATOM 662 N N . HIS A 1 86 ? 12.758 -5.16 0.799 1 76.06 86 HIS A N 1
ATOM 663 C CA . HIS A 1 86 ? 12.75 -6.168 1.855 1 76.06 86 HIS A CA 1
ATOM 664 C C . HIS A 1 86 ? 12.219 -7.5 1.342 1 76.06 86 HIS A C 1
ATOM 666 O O . HIS A 1 86 ? 12.375 -8.531 2.002 1 76.06 86 HIS A O 1
ATOM 672 N N . ASP A 1 87 ? 11.625 -7.449 0.191 1 86.69 87 ASP A N 1
ATOM 673 C CA . ASP A 1 87 ? 11.023 -8.656 -0.365 1 86.69 87 ASP A CA 1
ATOM 674 C C . ASP A 1 87 ? 12 -9.383 -1.288 1 86.69 87 ASP A C 1
ATOM 676 O O . ASP A 1 87 ? 11.742 -10.508 -1.714 1 86.69 87 ASP A O 1
ATOM 680 N N . THR A 1 88 ? 13.133 -8.75 -1.562 1 92.88 88 THR A N 1
ATOM 681 C CA . THR A 1 88 ? 14.039 -9.258 -2.584 1 92.88 88 THR A CA 1
ATOM 682 C C . THR A 1 88 ? 14.688 -10.562 -2.125 1 92.88 88 THR A C 1
ATOM 684 O O . THR A 1 88 ? 14.875 -11.484 -2.922 1 92.88 88 THR A O 1
ATOM 687 N N . ALA A 1 89 ? 15.031 -10.578 -0.884 1 92.75 89 ALA A N 1
ATOM 688 C CA . ALA A 1 89 ? 15.656 -11.797 -0.382 1 92.75 89 ALA A CA 1
ATOM 689 C C . ALA A 1 89 ? 14.727 -13 -0.545 1 92.75 89 ALA A C 1
ATOM 691 O O . ALA A 1 89 ? 15.164 -14.078 -0.971 1 92.75 89 ALA A O 1
ATOM 692 N N . ASP A 1 90 ? 13.508 -12.891 -0.2 1 93.62 90 ASP A N 1
ATOM 693 C CA . ASP A 1 90 ? 12.523 -13.961 -0.344 1 93.62 90 ASP A CA 1
ATOM 694 C C . ASP A 1 90 ? 12.359 -14.359 -1.809 1 93.62 90 ASP A C 1
ATOM 696 O O . ASP A 1 90 ? 12.312 -15.555 -2.129 1 93.62 90 ASP A O 1
ATOM 700 N N . LEU A 1 91 ? 12.312 -13.406 -2.674 1 96.5 91 LEU A N 1
ATOM 701 C CA . LEU A 1 91 ? 12.156 -13.672 -4.102 1 96.5 91 LEU A CA 1
ATOM 702 C C . LEU A 1 91 ? 13.352 -14.445 -4.645 1 96.5 91 LEU A C 1
ATOM 704 O O . LEU A 1 91 ? 13.188 -15.383 -5.426 1 96.5 91 LEU A O 1
ATOM 708 N N . LEU A 1 92 ? 14.5 -14.008 -4.215 1 95.56 92 LEU A N 1
ATOM 709 C CA . LEU A 1 92 ? 15.703 -14.695 -4.668 1 95.56 92 LEU A CA 1
ATOM 710 C C . LEU A 1 92 ? 15.727 -16.141 -4.184 1 95.56 92 LEU A C 1
ATOM 712 O O . LEU A 1 92 ? 16.109 -17.047 -4.926 1 95.56 92 LEU A O 1
ATOM 716 N N . ALA A 1 93 ? 15.391 -16.312 -2.93 1 95.69 93 ALA A N 1
ATOM 717 C CA . ALA A 1 93 ? 15.312 -17.672 -2.387 1 95.69 93 ALA A CA 1
ATOM 718 C C . ALA A 1 93 ? 14.344 -18.531 -3.193 1 95.69 93 ALA A C 1
ATOM 720 O O . ALA A 1 93 ? 14.625 -19.703 -3.477 1 95.69 93 ALA A O 1
ATOM 721 N N . ARG A 1 94 ? 13.258 -18.016 -3.615 1 94.88 94 ARG A N 1
ATOM 722 C CA . ARG A 1 94 ? 12.266 -18.734 -4.406 1 94.88 94 ARG A CA 1
ATOM 723 C C . ARG A 1 94 ? 12.781 -19 -5.816 1 94.88 94 ARG A C 1
ATOM 725 O O . ARG A 1 94 ? 12.523 -20.078 -6.379 1 94.88 94 ARG A O 1
ATOM 732 N N . MET A 1 95 ? 13.43 -18.062 -6.371 1 95.19 95 MET A N 1
ATOM 733 C CA . MET A 1 95 ? 14 -18.219 -7.699 1 95.19 95 MET A CA 1
ATOM 734 C C . MET A 1 95 ? 14.945 -19.422 -7.742 1 95.19 95 MET A C 1
ATOM 736 O O . MET A 1 95 ? 14.992 -20.141 -8.734 1 95.19 95 MET A O 1
ATOM 740 N N . GLN A 1 96 ? 15.68 -19.609 -6.664 1 94.62 96 GLN A N 1
ATOM 741 C CA . GLN A 1 96 ? 16.656 -20.688 -6.602 1 94.62 96 GLN A CA 1
ATOM 742 C C . GLN A 1 96 ? 15.969 -22.047 -6.633 1 94.62 96 GLN A C 1
ATOM 744 O O . GLN A 1 96 ? 16.578 -23.047 -7.004 1 94.62 96 GLN A O 1
ATOM 749 N N . LYS A 1 97 ? 14.75 -22.125 -6.246 1 94 97 LYS A N 1
ATOM 750 C CA . LYS A 1 97 ? 14.016 -23.391 -6.188 1 94 97 LYS A CA 1
ATOM 751 C C . LYS A 1 97 ? 13.352 -23.688 -7.527 1 94 97 LYS A C 1
ATOM 753 O O . LYS A 1 97 ? 12.836 -24.797 -7.73 1 94 97 LYS A O 1
ATOM 758 N N . ILE A 1 98 ? 13.32 -22.75 -8.406 1 92.88 98 ILE A N 1
ATOM 759 C CA . ILE A 1 98 ? 12.656 -22.922 -9.695 1 92.88 98 ILE A CA 1
ATOM 760 C C . ILE A 1 98 ? 13.547 -23.75 -10.625 1 92.88 98 ILE A C 1
ATOM 762 O O . ILE A 1 98 ? 14.734 -23.453 -10.789 1 92.88 98 ILE A O 1
ATOM 766 N N . PRO A 1 99 ? 12.984 -24.688 -11.188 1 92.25 99 PRO A N 1
ATOM 767 C CA . PRO A 1 99 ? 13.758 -25.531 -12.102 1 92.25 99 PRO A CA 1
ATOM 768 C C . PRO A 1 99 ? 14.406 -24.734 -13.234 1 92.25 99 PRO A C 1
ATOM 770 O O . PRO A 1 99 ? 13.852 -23.719 -13.672 1 92.25 99 PRO A O 1
ATOM 773 N N . GLU A 1 100 ? 15.523 -25.203 -13.789 1 89.75 100 GLU A N 1
ATOM 774 C CA . GLU A 1 100 ? 16.312 -24.516 -14.797 1 89.75 100 GLU A CA 1
ATOM 775 C C . GLU A 1 100 ? 15.578 -24.438 -16.125 1 89.75 100 GLU A C 1
ATOM 777 O O . GLU A 1 100 ? 15.844 -23.562 -16.938 1 89.75 100 GLU A O 1
ATOM 782 N N . ASP A 1 101 ? 14.641 -25.328 -16.297 1 92.75 101 ASP A N 1
ATOM 783 C CA . ASP A 1 101 ? 13.938 -25.359 -17.578 1 92.75 101 ASP A CA 1
ATOM 784 C C . ASP A 1 101 ? 12.82 -24.328 -17.609 1 92.75 101 ASP A C 1
ATOM 786 O O . ASP A 1 101 ? 12.188 -24.125 -18.656 1 92.75 101 ASP A O 1
ATOM 790 N N . ARG A 1 102 ? 12.578 -23.703 -16.547 1 94.12 102 ARG A N 1
ATOM 791 C CA . ARG A 1 102 ? 11.617 -22.609 -16.5 1 94.12 102 ARG A CA 1
ATOM 792 C C . ARG A 1 102 ? 12.312 -21.266 -16.547 1 94.12 102 ARG A C 1
ATOM 794 O O . ARG A 1 102 ? 12.133 -20.438 -15.648 1 94.12 102 ARG A O 1
ATOM 801 N N . GLN A 1 103 ? 13 -21.094 -17.594 1 95 103 GLN A N 1
ATOM 802 C CA . GLN A 1 103 ? 13.883 -19.938 -17.734 1 95 103 GLN A CA 1
ATOM 803 C C . GLN A 1 103 ? 13.086 -18.641 -17.766 1 95 103 GLN A C 1
ATOM 805 O O . GLN A 1 103 ? 13.516 -17.625 -17.219 1 95 103 GLN A O 1
ATOM 810 N N . ALA A 1 104 ? 11.977 -18.656 -18.422 1 96.44 104 ALA A N 1
ATOM 811 C CA . ALA A 1 104 ? 11.156 -17.453 -18.531 1 96.44 104 ALA A CA 1
ATOM 812 C C . ALA A 1 104 ? 10.734 -16.953 -17.156 1 96.44 104 ALA A C 1
ATOM 814 O O . ALA A 1 104 ? 10.727 -15.75 -16.906 1 96.44 104 ALA A O 1
ATOM 815 N N . ILE A 1 105 ? 10.43 -17.859 -16.266 1 96.94 105 ILE A N 1
ATOM 816 C CA . ILE A 1 105 ? 10 -17.531 -14.906 1 96.94 105 ILE A CA 1
ATOM 817 C C . ILE A 1 105 ? 11.195 -17 -14.109 1 96.94 105 ILE A C 1
ATOM 819 O O . ILE A 1 105 ? 11.07 -16 -13.391 1 96.94 105 ILE A O 1
ATOM 823 N N . ARG A 1 106 ? 12.289 -17.641 -14.219 1 96.38 106 ARG A N 1
ATOM 824 C CA . ARG A 1 106 ? 13.5 -17.172 -13.547 1 96.38 106 ARG A CA 1
ATOM 825 C C . ARG A 1 106 ? 13.859 -15.758 -13.984 1 96.38 106 ARG A C 1
ATOM 827 O O . ARG A 1 106 ? 14.203 -14.922 -13.148 1 96.38 106 ARG A O 1
ATOM 834 N N . ASP A 1 107 ? 13.734 -15.555 -15.258 1 96.69 107 ASP A N 1
ATOM 835 C CA . ASP A 1 107 ? 14.008 -14.227 -15.789 1 96.69 107 ASP A CA 1
ATOM 836 C C . ASP A 1 107 ? 13.047 -13.195 -15.203 1 96.69 107 ASP A C 1
ATOM 838 O O . ASP A 1 107 ? 13.461 -12.086 -14.852 1 96.69 107 ASP A O 1
ATOM 842 N N . GLU A 1 108 ? 11.797 -13.531 -15.125 1 97.44 108 GLU A N 1
ATOM 843 C CA . GLU A 1 108 ? 10.781 -12.625 -14.617 1 97.44 108 GLU A CA 1
ATOM 844 C C . GLU A 1 108 ? 11.031 -12.273 -13.148 1 97.44 108 GLU A C 1
ATOM 846 O O . GLU A 1 108 ? 10.945 -11.109 -12.766 1 97.44 108 GLU A O 1
ATOM 851 N N . ILE A 1 109 ? 11.32 -13.227 -12.352 1 97.12 109 ILE A N 1
ATOM 852 C CA . ILE A 1 109 ? 11.617 -13 -10.938 1 97.12 109 ILE A CA 1
ATOM 853 C C . ILE A 1 109 ? 12.883 -12.156 -10.805 1 97.12 109 ILE A C 1
ATOM 855 O O . ILE A 1 109 ? 12.93 -11.227 -9.992 1 97.12 109 ILE A O 1
ATOM 859 N N . GLY A 1 110 ? 13.844 -12.477 -11.586 1 95.56 110 GLY A N 1
ATOM 860 C CA . GLY A 1 110 ? 15.062 -11.68 -11.602 1 95.56 110 GLY A CA 1
ATOM 861 C C . GLY A 1 110 ? 14.812 -10.219 -11.891 1 95.56 110 GLY A C 1
ATOM 862 O O . GLY A 1 110 ? 15.367 -9.344 -11.219 1 95.56 110 GLY A O 1
ATOM 863 N N . LYS A 1 111 ? 14.047 -9.992 -12.922 1 95.94 111 LYS A N 1
ATOM 864 C CA . LYS A 1 111 ? 13.672 -8.625 -13.258 1 95.94 111 LYS A CA 1
ATOM 865 C C . LYS A 1 111 ? 12.969 -7.945 -12.086 1 95.94 111 LYS A C 1
ATOM 867 O O . LYS A 1 111 ? 13.219 -6.773 -11.797 1 95.94 111 LYS A O 1
ATOM 872 N N . THR A 1 112 ? 12.102 -8.641 -11.469 1 95.75 112 THR A N 1
ATOM 873 C CA . THR A 1 112 ? 11.352 -8.125 -10.328 1 95.75 112 THR A CA 1
ATOM 874 C C . THR A 1 112 ? 12.297 -7.766 -9.18 1 95.75 112 THR A C 1
ATOM 876 O O . THR A 1 112 ? 12.188 -6.684 -8.594 1 95.75 112 THR A O 1
ATOM 879 N N . VAL A 1 113 ? 13.234 -8.602 -8.906 1 94.69 113 VAL A N 1
ATOM 880 C CA . VAL A 1 113 ? 14.227 -8.375 -7.863 1 94.69 113 VAL A CA 1
ATOM 881 C C . VAL A 1 113 ? 15.023 -7.105 -8.172 1 94.69 113 VAL A C 1
ATOM 883 O O . VAL A 1 113 ? 15.242 -6.27 -7.293 1 94.69 113 VAL A O 1
ATOM 886 N N . GLN A 1 114 ? 15.391 -6.941 -9.336 1 92.5 114 GLN A N 1
ATOM 887 C CA . GLN A 1 114 ? 16.172 -5.781 -9.742 1 92.5 114 GLN A CA 1
ATOM 888 C C . GLN A 1 114 ? 15.391 -4.488 -9.547 1 92.5 114 GLN A C 1
ATOM 890 O O . GLN A 1 114 ? 15.938 -3.492 -9.07 1 92.5 114 GLN A O 1
ATOM 895 N N . GLU A 1 115 ? 14.234 -4.555 -9.922 1 87.19 115 GLU A N 1
ATOM 896 C CA . GLU A 1 115 ? 13.398 -3.361 -9.805 1 87.19 115 GLU A CA 1
ATOM 897 C C . GLU A 1 115 ? 13.156 -3 -8.344 1 87.19 115 GLU A C 1
ATOM 899 O O . GLU A 1 115 ? 13.125 -1.821 -7.984 1 87.19 115 GLU A O 1
ATOM 904 N N . LEU A 1 116 ? 12.938 -4.043 -7.562 1 82.94 116 LEU A N 1
ATOM 905 C CA . LEU A 1 116 ? 12.68 -3.799 -6.148 1 82.94 116 LEU A CA 1
ATOM 906 C C . LEU A 1 116 ? 13.945 -3.342 -5.434 1 82.94 116 LEU A C 1
ATOM 908 O O . LEU A 1 116 ? 13.883 -2.617 -4.438 1 82.94 116 LEU A O 1
ATOM 912 N N . HIS A 1 117 ? 15.039 -3.918 -5.84 1 77.19 117 HIS A N 1
ATOM 913 C CA . HIS A 1 117 ? 16.328 -3.533 -5.25 1 77.19 117 HIS A CA 1
ATOM 914 C C . HIS A 1 117 ? 16.641 -2.07 -5.539 1 77.19 117 HIS A C 1
ATOM 916 O O . HIS A 1 117 ? 17.297 -1.404 -4.738 1 77.19 117 HIS A O 1
ATOM 922 N N . HIS A 1 118 ? 16.344 -1.674 -6.723 1 64 118 HIS A N 1
ATOM 923 C CA . HIS A 1 118 ? 16.672 -0.306 -7.113 1 64 118 HIS A CA 1
ATOM 924 C C . HIS A 1 118 ? 15.57 0.664 -6.676 1 64 118 HIS A C 1
ATOM 926 O O . HIS A 1 118 ? 15.539 1.811 -7.125 1 64 118 HIS A O 1
ATOM 932 N N . ARG A 1 119 ? 14.648 0.125 -6.012 1 54.5 119 ARG A N 1
ATOM 933 C CA . ARG A 1 119 ? 13.641 1.09 -5.594 1 54.5 119 ARG A CA 1
ATOM 934 C C . ARG A 1 119 ? 14.25 2.184 -4.723 1 54.5 119 ARG A C 1
ATOM 936 O O . ARG A 1 119 ? 14.922 1.892 -3.732 1 54.5 119 ARG A O 1
ATOM 943 N N . PRO A 1 120 ? 14.359 3.414 -5.324 1 42.38 120 PRO A N 1
ATOM 944 C CA . PRO A 1 120 ? 14.984 4.527 -4.605 1 42.38 120 PRO A CA 1
ATOM 945 C C . PRO A 1 120 ? 14.422 4.715 -3.199 1 42.38 120 PRO A C 1
ATOM 947 O O . PRO A 1 120 ? 13.281 4.32 -2.932 1 42.38 120 PRO A O 1
ATOM 950 N N . MET B 1 1 ? -16.266 -17.422 -31.75 1 54.75 1 MET B N 1
ATOM 951 C CA . MET B 1 1 ? -16.281 -16.016 -31.391 1 54.75 1 MET B CA 1
ATOM 952 C C . MET B 1 1 ? -17.062 -15.797 -30.094 1 54.75 1 MET B C 1
ATOM 954 O O . MET B 1 1 ? -16.656 -15 -29.25 1 54.75 1 MET B O 1
ATOM 958 N N . LYS B 1 2 ? -18.094 -16.469 -29.922 1 66.62 2 LYS B N 1
ATOM 959 C CA . LYS B 1 2 ? -18.984 -16.328 -28.766 1 66.62 2 LYS B CA 1
ATOM 960 C C . LYS B 1 2 ? -18.297 -16.812 -27.5 1 66.62 2 LYS B C 1
ATOM 962 O O . LYS B 1 2 ? -18.422 -16.188 -26.438 1 66.62 2 LYS B O 1
ATOM 967 N N . GLU B 1 3 ? -17.5 -17.922 -27.641 1 67.38 3 GLU B N 1
ATOM 968 C CA . GLU B 1 3 ? -16.812 -18.469 -26.484 1 67.38 3 GLU B CA 1
ATOM 969 C C . GLU B 1 3 ? -15.758 -17.5 -25.969 1 67.38 3 GLU B C 1
ATOM 971 O O . GLU B 1 3 ? -15.602 -17.328 -24.75 1 67.38 3 GLU B O 1
ATOM 976 N N . GLY B 1 4 ? -15.227 -16.797 -26.906 1 65 4 GLY B N 1
ATOM 977 C CA . GLY B 1 4 ? -14.211 -15.828 -26.531 1 65 4 GLY B CA 1
ATOM 978 C C . GLY B 1 4 ? -14.766 -14.633 -25.781 1 65 4 GLY B C 1
ATOM 979 O O . GLY B 1 4 ? -14.188 -14.195 -24.781 1 65 4 GLY B O 1
ATOM 980 N N . ILE B 1 5 ? -16 -14.234 -26.25 1 73.81 5 ILE B N 1
ATOM 981 C CA . ILE B 1 5 ? -16.672 -13.094 -25.625 1 73.81 5 ILE B CA 1
ATOM 982 C C . ILE B 1 5 ? -17.141 -13.469 -24.219 1 73.81 5 ILE B C 1
ATOM 984 O O . ILE B 1 5 ? -16.969 -12.703 -23.281 1 73.81 5 ILE B O 1
ATOM 988 N N . GLY B 1 6 ? -17.688 -14.641 -24.031 1 68.62 6 GLY B N 1
ATOM 989 C CA . GLY B 1 6 ? -18.141 -15.117 -22.734 1 68.62 6 GLY B CA 1
ATOM 990 C C . GLY B 1 6 ? -17.031 -15.18 -21.703 1 68.62 6 GLY B C 1
ATOM 991 O O . GLY B 1 6 ? -17.203 -14.766 -20.547 1 68.62 6 GLY B O 1
ATOM 992 N N . MET B 1 7 ? -15.945 -15.766 -22.141 1 73.06 7 MET B N 1
ATOM 993 C CA . MET B 1 7 ? -14.781 -15.875 -21.266 1 73.06 7 MET B CA 1
ATOM 994 C C . MET B 1 7 ? -14.266 -14.5 -20.859 1 73.06 7 MET B C 1
ATOM 996 O O . MET B 1 7 ? -13.859 -14.297 -19.719 1 73.06 7 MET B O 1
ATOM 1000 N N . LEU B 1 8 ? -14.406 -13.656 -21.766 1 71.25 8 LEU B N 1
ATOM 1001 C CA . LEU B 1 8 ? -13.977 -12.289 -21.484 1 71.25 8 LEU B CA 1
ATOM 1002 C C . LEU B 1 8 ? -14.883 -11.633 -20.453 1 71.25 8 LEU B C 1
ATOM 1004 O O . LEU B 1 8 ? -14.398 -10.953 -19.547 1 71.25 8 LEU B O 1
ATOM 1008 N N . PHE B 1 9 ? -16.156 -11.75 -20.672 1 74.25 9 PHE B N 1
ATOM 1009 C CA . PHE B 1 9 ? -17.125 -11.18 -19.734 1 74.25 9 PHE B CA 1
ATOM 1010 C C . PHE B 1 9 ? -16.938 -11.75 -18.344 1 74.25 9 PHE B C 1
ATOM 1012 O O . PHE B 1 9 ? -16.969 -11.016 -17.344 1 74.25 9 PHE B O 1
ATOM 1019 N N . LYS B 1 10 ? -16.719 -13.078 -18.297 1 76.81 10 LYS B N 1
ATOM 1020 C CA . LYS B 1 10 ? -16.5 -13.719 -17 1 76.81 10 LYS B CA 1
ATOM 1021 C C . LYS B 1 10 ? -15.234 -13.195 -16.328 1 76.81 10 LYS B C 1
ATOM 1023 O O . LYS B 1 10 ? -15.211 -12.984 -15.109 1 76.81 10 LYS B O 1
ATOM 1028 N N . LYS B 1 11 ? -14.352 -13.086 -17.203 1 77.75 11 LYS B N 1
ATOM 1029 C CA . LYS B 1 11 ? -13.086 -12.578 -16.672 1 77.75 11 LYS B CA 1
ATOM 1030 C C . LYS B 1 11 ? -13.242 -11.148 -16.156 1 77.75 11 LYS B C 1
ATOM 1032 O O . LYS B 1 11 ? -12.703 -10.805 -15.094 1 77.75 11 LYS B O 1
ATOM 1037 N N . LYS B 1 12 ? -13.945 -10.344 -16.875 1 81.19 12 LYS B N 1
ATOM 1038 C CA . LYS B 1 12 ? -14.164 -8.969 -16.438 1 81.19 12 LYS B CA 1
ATOM 1039 C C . LYS B 1 12 ? -14.891 -8.922 -15.102 1 81.19 12 LYS B C 1
ATOM 1041 O O . LYS B 1 12 ? -14.539 -8.125 -14.227 1 81.19 12 LYS B O 1
ATOM 1046 N N . THR B 1 13 ? -15.742 -9.805 -15.062 1 90 13 THR B N 1
ATOM 1047 C CA . THR B 1 13 ? -16.516 -9.875 -13.828 1 90 13 THR B CA 1
ATOM 1048 C C . THR B 1 13 ? -15.641 -10.32 -12.664 1 90 13 THR B C 1
ATOM 1050 O O . THR B 1 13 ? -15.727 -9.766 -11.57 1 90 13 THR B O 1
ATOM 1053 N N . LEU B 1 14 ? -14.805 -11.258 -12.883 1 92.69 14 LEU B N 1
ATOM 1054 C CA . LEU B 1 14 ? -13.914 -11.773 -11.852 1 92.69 14 LEU B CA 1
ATOM 1055 C C . LEU B 1 14 ? -12.938 -10.695 -11.391 1 92.69 14 LEU B C 1
ATOM 1057 O O . LEU B 1 14 ? -12.695 -10.547 -10.188 1 92.69 14 LEU B O 1
ATOM 1061 N N . ASP B 1 15 ? -12.516 -9.977 -12.375 1 91.81 15 ASP B N 1
ATOM 1062 C CA . ASP B 1 15 ? -11.594 -8.898 -12.039 1 91.81 15 ASP B CA 1
ATOM 1063 C C . ASP B 1 15 ? -12.266 -7.855 -11.148 1 91.81 15 ASP B C 1
ATOM 1065 O O . ASP B 1 15 ? -11.68 -7.402 -10.164 1 91.81 15 ASP B O 1
ATOM 1069 N N . GLU B 1 16 ? -13.406 -7.516 -11.547 1 92.06 16 GLU B N 1
ATOM 1070 C CA . GLU B 1 16 ? -14.148 -6.531 -10.766 1 92.06 16 GLU B CA 1
ATOM 1071 C C . GLU B 1 16 ? -14.438 -7.055 -9.359 1 92.06 16 GLU B C 1
ATOM 1073 O O . GLU B 1 16 ? -14.344 -6.312 -8.383 1 92.06 16 GLU B O 1
ATOM 1078 N N . LYS B 1 17 ? -14.812 -8.25 -9.344 1 92.19 17 LYS B N 1
ATOM 1079 C CA . LYS B 1 17 ? -15.086 -8.891 -8.062 1 92.19 17 LYS B CA 1
ATOM 1080 C C . LYS B 1 17 ? -13.844 -8.914 -7.184 1 92.19 17 LYS B C 1
ATOM 1082 O O . LYS B 1 17 ? -13.906 -8.578 -6 1 92.19 17 LYS B O 1
ATOM 1087 N N . MET B 1 18 ? -12.758 -9.188 -7.711 1 92.31 18 MET B N 1
ATOM 1088 C CA . MET B 1 18 ? -11.516 -9.305 -6.953 1 92.31 18 MET B CA 1
ATOM 1089 C C . MET B 1 18 ? -11.047 -7.934 -6.469 1 92.31 18 MET B C 1
ATOM 1091 O O . MET B 1 18 ? -10.555 -7.805 -5.348 1 92.31 18 MET B O 1
ATOM 1095 N N . GLU B 1 19 ? -11.258 -6.996 -7.297 1 87.31 19 GLU B N 1
ATOM 1096 C CA . GLU B 1 19 ? -10.945 -5.633 -6.879 1 87.31 19 GLU B CA 1
ATOM 1097 C C . GLU B 1 19 ? -11.742 -5.234 -5.645 1 87.31 19 GLU B C 1
ATOM 1099 O O . GLU B 1 19 ? -11.211 -4.602 -4.73 1 87.31 19 GLU B O 1
ATOM 1104 N N . LYS B 1 20 ? -12.945 -5.582 -5.727 1 83 20 LYS B N 1
ATOM 1105 C CA . LYS B 1 20 ? -13.805 -5.281 -4.586 1 83 20 LYS B CA 1
ATOM 1106 C C . LYS B 1 20 ? -13.328 -6.023 -3.336 1 83 20 LYS B C 1
ATOM 1108 O O . LYS B 1 20 ? -13.289 -5.449 -2.246 1 83 20 LYS B O 1
ATOM 1113 N N . TYR B 1 21 ? -12.992 -7.258 -3.467 1 85.38 21 TYR B N 1
ATOM 1114 C CA . TYR B 1 21 ? -12.523 -8.047 -2.332 1 85.38 21 TYR B CA 1
ATOM 1115 C C . TYR B 1 21 ? -11.25 -7.445 -1.744 1 85.38 21 TYR B C 1
ATOM 1117 O O . TYR B 1 21 ? -11.117 -7.332 -0.524 1 85.38 21 TYR B O 1
ATOM 1125 N N . VAL B 1 22 ? -10.281 -7.043 -2.59 1 83.38 22 VAL B N 1
ATOM 1126 C CA . VAL B 1 22 ? -9 -6.488 -2.154 1 83.38 22 VAL B CA 1
ATOM 1127 C C . VAL B 1 22 ? -9.227 -5.129 -1.496 1 83.38 22 VAL B C 1
ATOM 1129 O O . VAL B 1 22 ? -8.656 -4.84 -0.443 1 83.38 22 VAL B O 1
ATOM 1132 N N . LYS B 1 23 ? -10.078 -4.34 -2.117 1 75.62 23 LYS B N 1
ATOM 1133 C CA . LYS B 1 23 ? -10.406 -3.025 -1.573 1 75.62 23 LYS B CA 1
ATOM 1134 C C . LYS B 1 23 ? -11.016 -3.143 -0.179 1 75.62 23 LYS B C 1
ATOM 1136 O O . LYS B 1 23 ? -10.719 -2.334 0.704 1 75.62 23 LYS B O 1
ATOM 1141 N N . HIS B 1 24 ? -11.719 -4.133 0.006 1 74.44 24 HIS B N 1
ATOM 1142 C CA . HIS B 1 24 ? -12.414 -4.293 1.28 1 74.44 24 HIS B CA 1
ATOM 1143 C C . HIS B 1 24 ? -11.617 -5.188 2.229 1 74.44 24 HIS B C 1
ATOM 1145 O O . HIS B 1 24 ? -12.094 -5.523 3.314 1 74.44 24 HIS B O 1
ATOM 1151 N N . HIS B 1 25 ? -10.539 -5.691 1.815 1 76.56 25 HIS B N 1
ATOM 1152 C CA . HIS B 1 25 ? -9.664 -6.562 2.6 1 76.56 25 HIS B CA 1
ATOM 1153 C C . HIS B 1 25 ? -10.391 -7.836 3.016 1 76.56 25 HIS B C 1
ATOM 1155 O O . HIS B 1 25 ? -10.25 -8.297 4.152 1 76.56 25 HIS B O 1
ATOM 1161 N N . ASP B 1 26 ? -11.266 -8.211 2.225 1 79.94 26 ASP B N 1
ATOM 1162 C CA . ASP B 1 26 ? -11.945 -9.484 2.461 1 79.94 26 ASP B CA 1
ATOM 1163 C C . ASP B 1 26 ? -11.062 -10.664 2.061 1 79.94 26 ASP B C 1
ATOM 1165 O O . ASP B 1 26 ? -11.266 -11.266 1.003 1 79.94 26 ASP B O 1
ATOM 1169 N N . TRP B 1 27 ? -10.195 -11.07 2.93 1 80.62 27 TRP B N 1
ATOM 1170 C CA . TRP B 1 27 ? -9.18 -12.07 2.637 1 80.62 27 TRP B CA 1
ATOM 1171 C C . TRP B 1 27 ? -9.797 -13.461 2.539 1 80.62 27 TRP B C 1
ATOM 1173 O O . TRP B 1 27 ? -9.297 -14.312 1.8 1 80.62 27 TRP B O 1
ATOM 1183 N N . TYR B 1 28 ? -10.883 -13.633 3.229 1 85.06 28 TYR B N 1
ATOM 1184 C CA . TYR B 1 28 ? -11.586 -14.906 3.137 1 85.06 28 TYR B CA 1
ATOM 1185 C C . TYR B 1 28 ? -12.156 -15.117 1.737 1 85.06 28 TYR B C 1
ATOM 1187 O O . TYR B 1 28 ? -11.977 -16.188 1.142 1 85.06 28 TYR B O 1
ATOM 1195 N N . ALA B 1 29 ? -12.75 -14.102 1.217 1 89.06 29 ALA B N 1
ATOM 1196 C CA . ALA B 1 29 ? -13.305 -14.18 -0.133 1 89.06 29 ALA B CA 1
ATOM 1197 C C . ALA B 1 29 ? -12.195 -14.344 -1.171 1 89.06 29 ALA B C 1
ATOM 1199 O O . ALA B 1 29 ? -12.359 -15.086 -2.145 1 89.06 29 ALA B O 1
ATOM 1200 N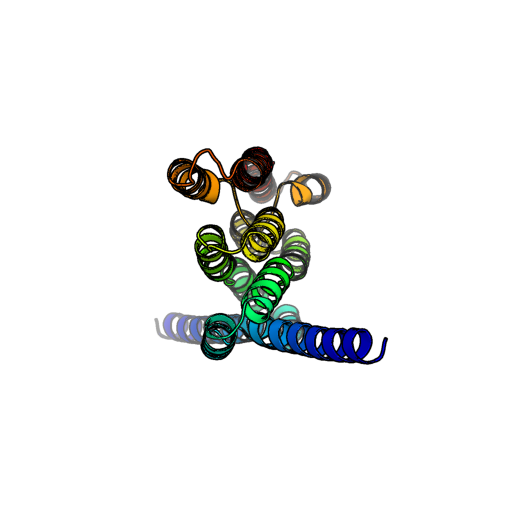 N . ILE B 1 30 ? -11.141 -13.664 -0.979 1 90.69 30 ILE B N 1
ATOM 1201 C CA . ILE B 1 30 ? -9.992 -13.789 -1.877 1 90.69 30 ILE B CA 1
ATOM 1202 C C . ILE B 1 30 ? -9.508 -15.234 -1.897 1 90.69 30 ILE B C 1
ATOM 1204 O O . ILE B 1 30 ? -9.32 -15.82 -2.969 1 90.69 30 ILE B O 1
ATOM 1208 N N . GLN B 1 31 ? -9.367 -15.758 -0.727 1 90.19 31 GLN B N 1
ATOM 1209 C CA . GLN B 1 31 ? -8.859 -17.125 -0.608 1 90.19 31 GLN B CA 1
ATOM 1210 C C . GLN B 1 31 ? -9.781 -18.109 -1.316 1 90.19 31 GLN B C 1
ATOM 1212 O O . GLN B 1 31 ? -9.312 -19.031 -1.984 1 90.19 31 GLN B O 1
ATOM 1217 N N . GLU B 1 32 ? -10.992 -17.938 -1.14 1 91.06 32 GLU B N 1
ATOM 1218 C CA . GLU B 1 32 ? -11.953 -18.812 -1.795 1 91.06 32 GLU B CA 1
ATOM 1219 C C . GLU B 1 32 ? -11.812 -18.75 -3.312 1 91.06 32 GLU B C 1
ATOM 1221 O O . GLU B 1 32 ? -11.883 -19.781 -3.99 1 91.06 32 GLU B O 1
ATOM 1226 N N . GLU B 1 33 ? -11.633 -17.625 -3.814 1 89.88 33 GLU B N 1
ATOM 1227 C CA . GLU B 1 33 ? -11.555 -17.453 -5.262 1 89.88 33 GLU B CA 1
ATOM 1228 C C . GLU B 1 33 ? -10.25 -18 -5.816 1 89.88 33 GLU B C 1
ATOM 1230 O O . GLU B 1 33 ? -10.211 -18.5 -6.949 1 89.88 33 GLU B O 1
ATOM 1235 N N . ILE B 1 34 ? -9.195 -17.969 -5.016 1 90.81 34 ILE B N 1
ATOM 1236 C CA . ILE B 1 34 ? -7.902 -18.344 -5.574 1 90.81 34 ILE B CA 1
ATOM 1237 C C . ILE B 1 34 ? -7.711 -19.859 -5.477 1 90.81 34 ILE B C 1
ATOM 1239 O O . ILE B 1 34 ? -6.809 -20.422 -6.109 1 90.81 34 ILE B O 1
ATOM 1243 N N . THR B 1 35 ? -8.43 -20.5 -4.695 1 86.44 35 THR B N 1
ATOM 1244 C CA . THR B 1 35 ? -8.367 -21.953 -4.605 1 86.44 35 THR B CA 1
ATOM 1245 C C . THR B 1 35 ? -8.945 -22.594 -5.867 1 86.44 35 THR B C 1
ATOM 1247 O O . THR B 1 35 ? -8.609 -23.734 -6.195 1 86.44 35 THR B O 1
ATOM 1250 N N . GLY B 1 36 ? -9.617 -21.844 -6.629 1 73.81 36 GLY B N 1
ATOM 1251 C CA . GLY B 1 36 ? -10.43 -22.531 -7.621 1 73.81 36 GLY B CA 1
ATOM 1252 C C . GLY B 1 36 ? -9.914 -22.359 -9.039 1 73.81 36 GLY B C 1
ATOM 1253 O O . GLY B 1 36 ? -10.312 -23.094 -9.945 1 73.81 36 GLY B O 1
ATOM 1254 N N . SER B 1 37 ? -9.195 -21.469 -9.336 1 86.75 37 SER B N 1
ATOM 1255 C CA . SER B 1 37 ? -8.922 -21.281 -10.758 1 86.75 37 SER B CA 1
ATOM 1256 C C . SER B 1 37 ? -7.68 -20.422 -10.984 1 86.75 37 SER B C 1
ATOM 1258 O O . SER B 1 37 ? -7.359 -19.562 -10.164 1 86.75 37 SER B O 1
ATOM 1260 N N . LYS B 1 38 ? -7.055 -20.797 -12.008 1 94.06 38 LYS B N 1
ATOM 1261 C CA . LYS B 1 38 ? -5.953 -19.984 -12.516 1 94.06 38 LYS B CA 1
ATOM 1262 C C . LYS B 1 38 ? -6.395 -18.531 -12.727 1 94.06 38 LYS B C 1
ATOM 1264 O O . LYS B 1 38 ? -5.668 -17.594 -12.367 1 94.06 38 LYS B O 1
ATOM 1269 N N . GLU B 1 39 ? -7.574 -18.422 -13.195 1 94.88 39 GLU B N 1
ATOM 1270 C CA . GLU B 1 39 ? -8.109 -17.094 -13.461 1 94.88 39 GLU B CA 1
ATOM 1271 C C . GLU B 1 39 ? -8.312 -16.312 -12.172 1 94.88 39 GLU B C 1
ATOM 1273 O O . GLU B 1 39 ? -8.078 -15.102 -12.125 1 94.88 39 GLU B O 1
ATOM 1278 N N . GLY B 1 40 ? -8.742 -16.984 -11.18 1 95.44 40 GLY B N 1
ATOM 1279 C CA . GLY B 1 40 ? -8.891 -16.359 -9.875 1 95.44 40 GLY B CA 1
ATOM 1280 C C . GLY B 1 40 ? -7.578 -15.859 -9.297 1 95.44 40 GLY B C 1
ATOM 1281 O O . GLY B 1 40 ? -7.516 -14.766 -8.742 1 95.44 40 GLY B O 1
ATOM 1282 N N . LYS B 1 41 ? -6.57 -16.641 -9.398 1 96.62 41 LYS B N 1
ATOM 1283 C CA . LYS B 1 41 ? -5.25 -16.266 -8.914 1 96.62 41 LYS B CA 1
ATOM 1284 C C . LYS B 1 41 ? -4.707 -15.055 -9.68 1 96.62 41 LYS B C 1
ATOM 1286 O O . LYS B 1 41 ? -4.148 -14.133 -9.086 1 96.62 41 LYS B O 1
ATOM 1291 N N . ILE B 1 42 ? -4.898 -15.102 -10.961 1 96.94 42 ILE B N 1
ATOM 1292 C CA . ILE B 1 42 ? -4.438 -13.992 -11.789 1 96.94 42 ILE B CA 1
ATOM 1293 C C . ILE B 1 42 ? -5.199 -12.719 -11.422 1 96.94 42 ILE B C 1
ATOM 1295 O O . ILE B 1 42 ? -4.594 -11.664 -11.227 1 96.94 42 ILE B O 1
ATOM 1299 N N . ALA B 1 43 ? -6.441 -12.812 -11.312 1 94.69 43 ALA B N 1
ATOM 1300 C CA . ALA B 1 43 ? -7.262 -11.664 -10.938 1 94.69 43 ALA B CA 1
ATOM 1301 C C . ALA B 1 43 ? -6.859 -11.117 -9.57 1 94.69 43 ALA B C 1
ATOM 1303 O O . ALA B 1 43 ? -6.781 -9.906 -9.383 1 94.69 43 ALA B O 1
ATOM 1304 N N . ALA B 1 44 ? -6.633 -11.984 -8.656 1 94 44 ALA B N 1
ATOM 1305 C CA . ALA B 1 44 ? -6.203 -11.57 -7.32 1 94 44 ALA B CA 1
ATOM 1306 C C . ALA B 1 44 ? -4.867 -10.836 -7.371 1 94 44 ALA B C 1
ATOM 1308 O O . ALA B 1 44 ? -4.715 -9.766 -6.777 1 94 44 ALA B O 1
ATOM 1309 N N . ALA B 1 45 ? -3.955 -11.422 -8.031 1 94.62 45 ALA B N 1
ATOM 1310 C CA . ALA B 1 45 ? -2.646 -10.789 -8.164 1 94.62 45 ALA B CA 1
ATOM 1311 C C . ALA B 1 45 ? -2.781 -9.375 -8.719 1 94.62 45 ALA B C 1
ATOM 1313 O O . ALA B 1 45 ? -2.205 -8.43 -8.172 1 94.62 45 ALA B O 1
ATOM 1314 N N . LYS B 1 46 ? -3.553 -9.25 -9.734 1 92.94 46 LYS B N 1
ATOM 1315 C CA . LYS B 1 46 ? -3.736 -7.941 -10.352 1 92.94 46 LYS B CA 1
ATOM 1316 C C . LYS B 1 46 ? -4.367 -6.953 -9.375 1 92.94 46 LYS B C 1
ATOM 1318 O O . LYS B 1 46 ? -3.922 -5.809 -9.266 1 92.94 46 LYS B O 1
ATOM 1323 N N . ALA B 1 47 ? -5.352 -7.371 -8.758 1 89.12 47 ALA B N 1
ATOM 1324 C CA . ALA B 1 47 ? -6.043 -6.508 -7.809 1 89.12 47 ALA B CA 1
ATOM 1325 C C . ALA B 1 47 ? -5.121 -6.105 -6.66 1 89.12 47 ALA B C 1
ATOM 1327 O O . ALA B 1 47 ? -5.137 -4.953 -6.215 1 89.12 47 ALA B O 1
ATOM 1328 N N . LEU B 1 48 ? -4.398 -6.965 -6.16 1 86.94 48 LEU B N 1
ATOM 1329 C CA . LEU B 1 48 ? -3.473 -6.695 -5.066 1 86.94 48 LEU B CA 1
ATOM 1330 C C . LEU B 1 48 ? -2.422 -5.672 -5.484 1 86.94 48 LEU B C 1
ATOM 1332 O O . LEU B 1 48 ? -2.004 -4.844 -4.676 1 86.94 48 LEU B O 1
ATOM 1336 N N . GLY B 1 49 ? -2.029 -5.738 -6.648 1 85.12 49 GLY B N 1
ATOM 1337 C CA . GLY B 1 49 ? -1.065 -4.781 -7.168 1 85.12 49 GLY B CA 1
ATOM 1338 C C . GLY B 1 49 ? -1.657 -3.402 -7.395 1 85.12 49 GLY B C 1
ATOM 1339 O O . GLY B 1 49 ? -0.926 -2.412 -7.465 1 85.12 49 GLY B O 1
ATOM 1340 N N . ALA B 1 50 ? -2.879 -3.43 -7.605 1 76.12 50 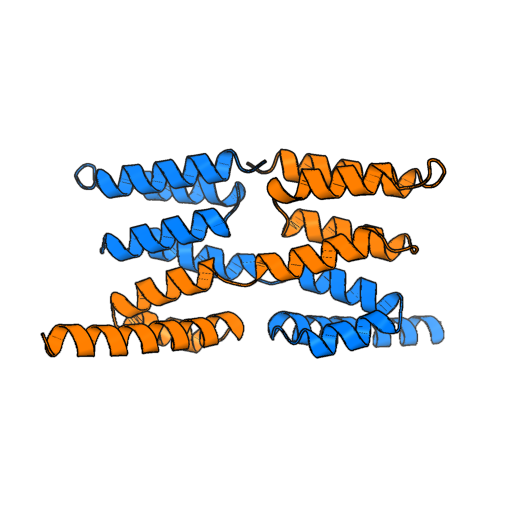ALA B N 1
ATOM 1341 C CA . ALA B 1 50 ? -3.562 -2.17 -7.895 1 76.12 50 ALA B CA 1
ATOM 1342 C C . ALA B 1 50 ? -3.957 -1.452 -6.605 1 76.12 50 ALA B C 1
ATOM 1344 O O . ALA B 1 50 ? -4.398 -0.302 -6.641 1 76.12 50 ALA B O 1
ATOM 1345 N N . SER B 1 51 ? -3.975 -2.148 -5.609 1 65.06 51 SER B N 1
ATOM 1346 C CA . SER B 1 51 ? -4.477 -1.574 -4.363 1 65.06 51 SER B CA 1
ATOM 1347 C C . SER B 1 51 ? -3.703 -0.313 -3.99 1 65.06 51 SER B C 1
ATOM 1349 O O . SER B 1 51 ? -2.537 -0.159 -4.359 1 65.06 51 SER B O 1
ATOM 1351 N N . ASP B 1 52 ? -4.355 0.796 -3.473 1 57.94 52 ASP B N 1
ATOM 1352 C CA . ASP B 1 52 ? -4.391 2.236 -3.238 1 57.94 52 ASP B CA 1
ATOM 1353 C C . ASP B 1 52 ? -3.158 2.699 -2.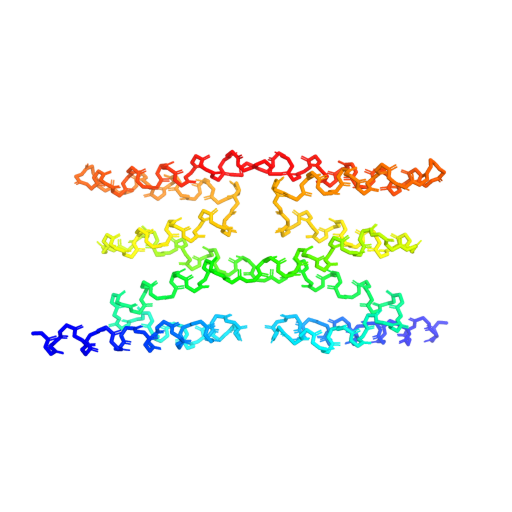467 1 57.94 52 ASP B C 1
ATOM 1355 O O . ASP B 1 52 ? -3.188 3.738 -1.806 1 57.94 52 ASP B O 1
ATOM 1359 N N . ASP B 1 53 ? -1.962 2.08 -2.58 1 59.91 53 ASP B N 1
ATOM 1360 C CA . ASP B 1 53 ? -0.832 2.752 -1.946 1 59.91 53 ASP B CA 1
ATOM 1361 C C . ASP B 1 53 ? -0.682 4.18 -2.463 1 59.91 53 ASP B C 1
ATOM 1363 O O . ASP B 1 53 ? -0.32 5.086 -1.708 1 59.91 53 ASP B O 1
ATOM 1367 N N . GLN B 1 54 ? -1.398 4.434 -3.562 1 63.22 54 GLN B N 1
ATOM 1368 C CA . GLN B 1 54 ? -1.159 5.75 -4.145 1 63.22 54 GLN B CA 1
ATOM 1369 C C . GLN B 1 54 ? -2.008 6.816 -3.459 1 63.22 54 GLN B C 1
ATOM 1371 O O . GLN B 1 54 ? -1.527 7.918 -3.189 1 63.22 54 GLN B O 1
ATOM 1376 N N . SER B 1 55 ? -3.184 6.48 -3.078 1 73.5 55 SER B N 1
ATOM 1377 C CA . SER B 1 55 ? -4.039 7.465 -2.418 1 73.5 55 SER B CA 1
ATOM 1378 C C . SER B 1 55 ? -3.529 7.785 -1.017 1 73.5 55 SER B C 1
ATOM 1380 O O . SER B 1 55 ? -3.559 8.945 -0.592 1 73.5 55 SER B O 1
ATOM 1382 N N . SER B 1 56 ? -3.059 6.762 -0.406 1 83.19 56 SER B N 1
ATOM 1383 C CA . SER B 1 56 ? -2.494 6.977 0.922 1 83.19 56 SER B CA 1
ATOM 1384 C C . SER B 1 56 ? -1.28 7.898 0.867 1 83.19 56 SER B C 1
ATOM 1386 O O . SER B 1 56 ? -1.164 8.828 1.666 1 83.19 56 SER B O 1
ATOM 1388 N N . VAL B 1 57 ? -0.548 7.707 -0.11 1 86.56 57 VAL B N 1
ATOM 1389 C CA . VAL B 1 57 ? 0.673 8.492 -0.251 1 86.56 57 VAL B CA 1
ATOM 1390 C C . VAL B 1 57 ? 0.318 9.945 -0.565 1 86.56 57 VAL B C 1
ATOM 1392 O O . VAL B 1 57 ? 0.913 10.867 -0.007 1 86.56 57 VAL B O 1
ATOM 1395 N N . ASP B 1 58 ? -0.688 10.094 -1.365 1 87.81 58 ASP B N 1
ATOM 1396 C CA . ASP B 1 58 ? -1.102 11.445 -1.727 1 87.81 58 ASP B CA 1
ATOM 1397 C C . ASP B 1 58 ? -1.555 12.227 -0.497 1 87.81 58 ASP B C 1
ATOM 1399 O O . ASP B 1 58 ? -1.177 13.383 -0.317 1 87.81 58 ASP B O 1
ATOM 1403 N N . LEU B 1 59 ? -2.318 11.609 0.26 1 90.56 59 LEU B N 1
ATOM 1404 C CA . LEU B 1 59 ? -2.809 12.289 1.453 1 90.56 59 LEU B CA 1
ATOM 1405 C C . LEU B 1 59 ? -1.671 12.547 2.438 1 90.56 59 LEU B C 1
ATOM 1407 O O . LEU B 1 59 ? -1.603 13.617 3.049 1 90.56 59 LEU B O 1
ATOM 1411 N N . LEU B 1 60 ? -0.825 11.648 2.543 1 93.88 60 LEU B N 1
ATOM 1412 C CA . LEU B 1 60 ? 0.314 11.82 3.438 1 93.88 60 LEU B CA 1
ATOM 1413 C C . LEU B 1 60 ? 1.207 12.969 2.967 1 93.88 60 LEU B C 1
ATOM 1415 O O . LEU B 1 60 ? 1.719 13.734 3.783 1 93.88 60 LEU B O 1
ATOM 1419 N N . LEU B 1 61 ? 1.379 13.094 1.702 1 94.62 61 LEU B N 1
ATOM 1420 C CA . LEU B 1 61 ? 2.17 14.195 1.168 1 94.62 61 LEU B CA 1
ATOM 1421 C C . LEU B 1 61 ? 1.512 15.531 1.473 1 94.62 61 LEU B C 1
ATOM 1423 O O . LEU B 1 61 ? 2.197 16.516 1.778 1 94.62 61 LEU B O 1
ATOM 1427 N N . ARG B 1 62 ? 0.261 15.57 1.44 1 93.81 62 ARG B N 1
ATOM 1428 C CA . ARG B 1 62 ? -0.45 16.797 1.815 1 93.81 62 ARG B CA 1
ATOM 1429 C C . ARG B 1 62 ? -0.218 17.125 3.283 1 93.81 62 ARG B C 1
ATOM 1431 O O . ARG B 1 62 ? -0.118 18.297 3.646 1 93.81 62 ARG B O 1
ATOM 1438 N N . PHE B 1 63 ? -0.147 16.125 4.109 1 96.25 63 PHE B N 1
ATOM 1439 C CA . PHE B 1 63 ? 0.067 16.344 5.535 1 96.25 63 PHE B CA 1
ATOM 1440 C C . PHE B 1 63 ? 1.472 16.875 5.797 1 96.25 63 PHE B C 1
ATOM 1442 O O . PHE B 1 63 ? 1.722 17.5 6.832 1 96.25 63 PHE B O 1
ATOM 1449 N N . VAL B 1 64 ? 2.396 16.625 4.895 1 97 64 VAL B N 1
ATOM 1450 C CA . VAL B 1 64 ? 3.76 17.141 5.043 1 97 64 VAL B CA 1
ATOM 1451 C C . VAL B 1 64 ? 3.756 18.656 4.973 1 97 64 VAL B C 1
ATOM 1453 O O . VAL B 1 64 ? 4.648 19.312 5.52 1 97 64 VAL B O 1
ATOM 1456 N N . ASP B 1 65 ? 2.697 19.25 4.418 1 94.25 65 ASP B N 1
ATOM 1457 C CA . ASP B 1 65 ? 2.562 20.688 4.289 1 94.25 65 ASP B CA 1
ATOM 1458 C C . ASP B 1 65 ? 1.857 21.281 5.508 1 94.25 65 ASP B C 1
ATOM 1460 O O . ASP B 1 65 ? 1.628 22.5 5.566 1 94.25 65 ASP B O 1
ATOM 1464 N N . ASP B 1 66 ? 1.493 20.562 6.441 1 95.19 66 ASP B N 1
ATOM 1465 C CA . ASP B 1 66 ? 0.685 21.031 7.559 1 95.19 66 ASP B CA 1
ATOM 1466 C C . ASP B 1 66 ? 1.477 22 8.438 1 95.19 66 ASP B C 1
ATOM 1468 O O . ASP B 1 66 ? 2.699 21.891 8.547 1 95.19 66 ASP B O 1
ATOM 1472 N N . ALA B 1 67 ? 0.8 22.844 9.062 1 93.12 67 ALA B N 1
ATOM 1473 C CA . ALA B 1 67 ? 1.423 23.844 9.93 1 93.12 67 ALA B CA 1
ATOM 1474 C C . ALA B 1 67 ? 1.871 23.203 11.25 1 93.12 67 ALA B C 1
ATOM 1476 O O . ALA B 1 67 ? 2.773 23.719 11.914 1 93.12 67 ALA B O 1
ATOM 1477 N N . ASP B 1 68 ? 1.229 22.219 11.641 1 95.75 68 ASP B N 1
ATOM 1478 C CA . ASP B 1 68 ? 1.536 21.578 12.914 1 95.75 68 ASP B CA 1
ATOM 1479 C C . ASP B 1 68 ? 2.662 20.562 12.766 1 95.75 68 ASP B C 1
ATOM 1481 O O . ASP B 1 68 ? 2.561 19.625 11.961 1 95.75 68 ASP B O 1
ATOM 1485 N N . ASP B 1 69 ? 3.633 20.672 13.609 1 96.44 69 ASP B N 1
ATOM 1486 C CA . ASP B 1 69 ? 4.824 19.844 13.531 1 96.44 69 ASP B CA 1
ATOM 1487 C C . ASP B 1 69 ? 4.473 18.375 13.75 1 96.44 69 ASP B C 1
ATOM 1489 O O . ASP B 1 69 ? 5.023 17.484 13.086 1 96.44 69 ASP B O 1
ATOM 1493 N N . ASP B 1 70 ? 3.631 18.109 14.672 1 97 70 ASP B N 1
ATOM 1494 C CA . ASP B 1 70 ? 3.289 16.734 15.008 1 97 70 ASP B CA 1
ATOM 1495 C C . ASP B 1 70 ? 2.625 16.016 13.828 1 97 70 ASP B C 1
ATOM 1497 O O . ASP B 1 70 ? 2.83 14.828 13.625 1 97 70 ASP B O 1
ATOM 1501 N N . VAL B 1 71 ? 1.833 16.719 13.102 1 97.38 71 VAL B N 1
ATOM 1502 C CA . VAL B 1 71 ? 1.183 16.172 11.922 1 97.38 71 VAL B CA 1
ATOM 1503 C C . VAL B 1 71 ? 2.232 15.828 10.867 1 97.38 71 VAL B C 1
ATOM 1505 O O . VAL B 1 71 ? 2.205 14.742 10.281 1 97.38 71 VAL B O 1
ATOM 1508 N N . VAL B 1 72 ? 3.154 16.75 10.656 1 97.44 72 VAL B N 1
ATOM 1509 C CA . VAL B 1 72 ? 4.215 16.547 9.68 1 97.44 72 VAL B CA 1
ATOM 1510 C C . VAL B 1 72 ? 5.055 15.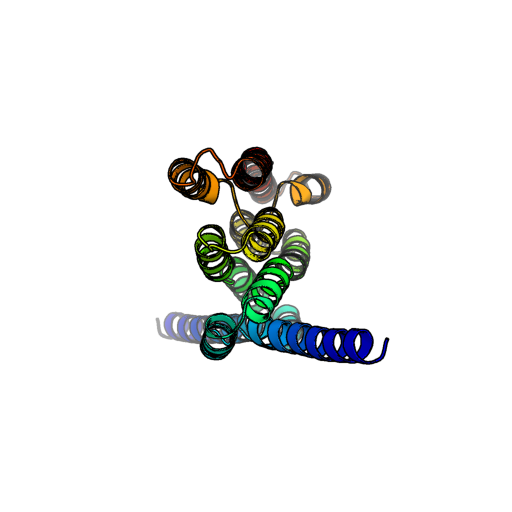328 10.078 1 97.44 72 VAL B C 1
ATOM 1512 O O . VAL B 1 72 ? 5.355 14.477 9.242 1 97.44 72 VAL B O 1
ATOM 1515 N N . PHE B 1 73 ? 5.32 15.258 11.344 1 97.94 73 PHE B N 1
ATOM 1516 C CA . PHE B 1 73 ? 6.121 14.133 11.828 1 97.94 73 PHE B CA 1
ATOM 1517 C C . PHE B 1 73 ? 5.398 12.812 11.594 1 97.94 73 PHE B C 1
ATOM 1519 O O . PHE B 1 73 ? 6.004 11.844 11.117 1 97.94 73 PHE B O 1
ATOM 1526 N N . ALA B 1 74 ? 4.199 12.766 11.898 1 96.94 74 ALA B N 1
ATOM 1527 C CA . ALA B 1 74 ? 3.41 11.555 11.688 1 96.94 74 ALA B CA 1
ATOM 1528 C C . ALA B 1 74 ? 3.346 11.188 10.2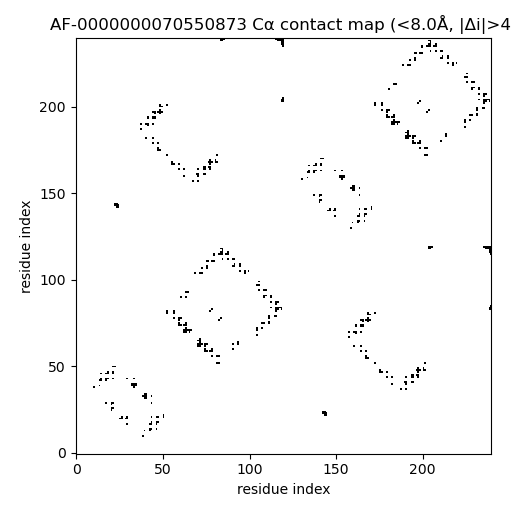11 1 96.94 74 ALA B C 1
ATOM 1530 O O . ALA B 1 74 ? 3.457 10.016 9.844 1 96.94 74 ALA B O 1
ATOM 1531 N N . ALA B 1 75 ? 3.148 12.148 9.359 1 96.94 75 ALA B N 1
ATOM 1532 C CA . ALA B 1 75 ? 3.096 11.93 7.914 1 96.94 75 ALA B CA 1
ATOM 1533 C C . ALA B 1 75 ? 4.41 11.352 7.398 1 96.94 75 ALA B C 1
ATOM 1535 O O . ALA B 1 75 ? 4.414 10.375 6.641 1 96.94 75 ALA B O 1
ATOM 1536 N N . CYS B 1 76 ? 5.461 11.938 7.867 1 97.19 76 CYS B N 1
ATOM 1537 C CA . CYS B 1 76 ? 6.777 11.477 7.445 1 97.19 76 CYS B CA 1
ATOM 1538 C C . CYS B 1 76 ? 7.023 10.039 7.898 1 97.19 76 CYS B C 1
ATOM 1540 O O . CYS B 1 76 ? 7.512 9.211 7.121 1 97.19 76 CYS B O 1
ATOM 1542 N N . GLU B 1 77 ? 6.676 9.797 9.117 1 94.75 77 GLU B N 1
ATOM 1543 C CA . GLU B 1 77 ? 6.809 8.43 9.617 1 94.75 77 GLU B CA 1
ATOM 1544 C C . GLU B 1 77 ? 6.039 7.445 8.742 1 94.75 77 GLU B C 1
ATOM 1546 O O . GLU B 1 77 ? 6.547 6.375 8.406 1 94.75 77 GLU B O 1
ATOM 1551 N N . SER B 1 78 ? 4.902 7.793 8.406 1 92 78 SER B N 1
ATOM 1552 C CA . SER B 1 78 ? 4.051 6.934 7.582 1 92 78 SER B CA 1
ATOM 1553 C C . SER B 1 78 ? 4.594 6.82 6.16 1 92 78 SER B C 1
ATOM 1555 O O . SER B 1 78 ? 4.598 5.73 5.582 1 92 78 SER B O 1
ATOM 1557 N N . LEU B 1 79 ? 5.066 7.855 5.617 1 90.69 79 LEU B N 1
ATOM 1558 C CA . LEU B 1 79 ? 5.637 7.844 4.273 1 90.69 79 LEU B CA 1
ATOM 1559 C C . LEU B 1 79 ? 6.848 6.922 4.203 1 90.69 79 LEU B C 1
ATOM 1561 O O . LEU B 1 79 ? 7.074 6.266 3.184 1 90.69 79 LEU B O 1
ATOM 1565 N N . ARG B 1 80 ? 7.57 6.867 5.215 1 88.94 80 ARG B N 1
ATOM 1566 C CA . ARG B 1 80 ? 8.727 5.977 5.234 1 88.94 80 ARG B CA 1
ATOM 1567 C C . ARG B 1 80 ? 8.297 4.516 5.121 1 88.94 80 ARG B C 1
ATOM 1569 O O . ARG B 1 80 ? 9.07 3.67 4.668 1 88.94 80 ARG B O 1
ATOM 1576 N N . LYS B 1 81 ? 7.109 4.324 5.473 1 81.56 81 LYS B N 1
ATOM 1577 C CA . LYS B 1 81 ? 6.594 2.957 5.449 1 81.56 81 LYS B CA 1
ATOM 1578 C C . LYS B 1 81 ? 5.938 2.641 4.109 1 81.56 81 LYS B C 1
ATOM 1580 O O . LYS B 1 81 ? 6.09 1.536 3.582 1 81.56 81 LYS B O 1
ATOM 1585 N N . VAL B 1 82 ? 5.281 3.578 3.609 1 80.25 82 VAL B N 1
ATOM 1586 C CA . VAL B 1 82 ? 4.422 3.209 2.488 1 80.25 82 VAL B CA 1
ATOM 1587 C C . VAL B 1 82 ? 4.895 3.92 1.222 1 80.25 82 VAL B C 1
ATOM 1589 O O . VAL B 1 82 ? 4.492 3.557 0.113 1 80.25 82 VAL B O 1
ATOM 1592 N N . GLY B 1 83 ? 5.695 5.012 1.363 1 80.94 83 GLY B N 1
ATOM 1593 C CA . GLY B 1 83 ? 6.152 5.773 0.212 1 80.94 83 GLY B CA 1
ATOM 1594 C C . GLY B 1 83 ? 7.188 5.035 -0.618 1 80.94 83 GLY B C 1
ATOM 1595 O O . GLY B 1 83 ? 7.555 3.902 -0.301 1 80.94 83 GLY B O 1
ATOM 1596 N N . SER B 1 84 ? 7.527 5.672 -1.718 1 77.25 84 SER B N 1
ATOM 1597 C CA . SER B 1 84 ? 8.531 5.133 -2.629 1 77.25 84 SER B CA 1
ATOM 1598 C C . SER B 1 84 ? 9.492 6.223 -3.098 1 77.25 84 SER B C 1
ATOM 1600 O O . SER B 1 84 ? 9.305 7.398 -2.775 1 77.25 84 SER B O 1
ATOM 1602 N N . GLU B 1 85 ? 10.477 5.727 -3.854 1 80.44 85 GLU B N 1
ATOM 1603 C CA . GLU B 1 85 ? 11.461 6.668 -4.379 1 80.44 85 GLU B CA 1
ATOM 1604 C C . GLU B 1 85 ? 10.805 7.703 -5.285 1 80.44 85 GLU B C 1
ATOM 1606 O O . GLU B 1 85 ? 11.297 8.828 -5.414 1 80.44 85 GLU B O 1
ATOM 1611 N N . HIS B 1 86 ? 9.719 7.398 -5.82 1 76.5 86 HIS B N 1
ATOM 1612 C CA . HIS B 1 86 ? 9.016 8.297 -6.734 1 76.5 86 HIS B CA 1
ATOM 1613 C C . HIS B 1 86 ? 8.43 9.492 -5.988 1 76.5 86 HIS B C 1
ATOM 1615 O O . HIS B 1 86 ? 8.031 10.477 -6.605 1 76.5 86 HIS B O 1
ATOM 1621 N N . ASP B 1 87 ? 8.398 9.367 -4.695 1 86.81 87 ASP B N 1
ATOM 1622 C CA . ASP B 1 87 ? 7.801 10.43 -3.887 1 86.81 87 ASP B CA 1
ATOM 1623 C C . ASP B 1 87 ? 8.859 11.43 -3.432 1 86.81 87 ASP B C 1
ATOM 1625 O O . ASP B 1 87 ? 8.531 12.484 -2.893 1 86.81 87 ASP B O 1
ATOM 1629 N N . THR B 1 88 ? 10.125 11.117 -3.697 1 92.94 88 THR B N 1
ATOM 1630 C CA . THR B 1 88 ? 11.211 11.906 -3.131 1 92.94 88 THR B CA 1
ATOM 1631 C C . THR B 1 88 ? 11.266 13.289 -3.766 1 92.94 88 THR B C 1
ATOM 1633 O O . THR B 1 88 ? 11.523 14.281 -3.082 1 92.94 88 THR B O 1
ATOM 1636 N N . ALA B 1 89 ? 11.031 13.305 -5.027 1 92.69 89 ALA B N 1
ATOM 1637 C CA . ALA B 1 89 ? 11.07 14.602 -5.699 1 92.69 89 ALA B CA 1
ATOM 1638 C C . ALA B 1 89 ? 10.031 15.555 -5.113 1 92.69 89 ALA B C 1
ATOM 1640 O O . ALA B 1 89 ? 10.32 16.719 -4.863 1 92.69 89 ALA B O 1
ATOM 1641 N N . ASP B 1 90 ? 8.852 15.125 -4.91 1 93.62 90 ASP B N 1
ATOM 1642 C CA . ASP B 1 90 ? 7.789 15.938 -4.324 1 93.62 90 ASP B CA 1
ATOM 1643 C C . ASP B 1 90 ? 8.156 16.391 -2.91 1 93.62 90 ASP B C 1
ATOM 1645 O O . ASP B 1 90 ? 7.949 17.547 -2.551 1 93.62 90 ASP B O 1
ATOM 1649 N N . LEU B 1 91 ? 8.703 15.5 -2.148 1 96.44 91 LEU B N 1
ATOM 1650 C CA . LEU B 1 91 ? 9.094 15.82 -0.778 1 96.44 91 LEU B CA 1
ATOM 1651 C C . LEU B 1 91 ? 10.172 16.891 -0.752 1 96.44 91 LEU B C 1
ATOM 1653 O O . LEU B 1 91 ? 10.117 17.812 0.067 1 96.44 91 LEU B O 1
ATOM 1657 N N . LEU B 1 92 ? 11.094 16.734 -1.645 1 95.5 92 LEU B N 1
ATOM 1658 C CA . LEU B 1 92 ? 12.164 17.719 -1.711 1 95.5 92 LEU B CA 1
ATOM 1659 C C . LEU B 1 92 ? 11.625 19.094 -2.1 1 95.5 92 LEU B C 1
ATOM 1661 O O . LEU B 1 92 ? 12.047 20.109 -1.544 1 95.5 92 LEU B O 1
ATOM 1665 N N . ALA B 1 93 ? 10.773 19.094 -3.078 1 95.62 93 ALA B N 1
ATOM 1666 C CA . ALA B 1 93 ? 10.141 20.344 -3.48 1 95.62 93 ALA B CA 1
ATOM 1667 C C . ALA B 1 93 ? 9.414 21 -2.309 1 95.62 93 ALA B C 1
ATOM 1669 O O . ALA B 1 93 ? 9.492 22.219 -2.117 1 95.62 93 ALA B O 1
ATOM 1670 N N . ARG B 1 94 ? 8.766 20.25 -1.497 1 94.81 94 ARG B N 1
ATOM 1671 C CA . ARG B 1 94 ? 8.047 20.766 -0.333 1 94.81 94 ARG B CA 1
ATOM 1672 C C . ARG B 1 94 ? 9.023 21.25 0.739 1 94.81 94 ARG B C 1
ATOM 1674 O O . ARG B 1 94 ? 8.766 22.25 1.399 1 94.81 94 ARG B O 1
ATOM 1681 N N . MET B 1 95 ? 10.062 20.516 0.938 1 95.19 95 MET B N 1
ATOM 1682 C CA . MET B 1 95 ? 11.078 20.906 1.909 1 95.19 95 MET B CA 1
ATOM 1683 C C . MET B 1 95 ? 11.625 22.297 1.6 1 95.19 95 MET B C 1
ATOM 1685 O O . MET B 1 95 ? 11.898 23.078 2.514 1 95.19 95 MET B O 1
ATOM 1689 N N . GLN B 1 96 ? 11.758 22.594 0.33 1 94.56 96 GLN B N 1
ATOM 1690 C CA . GLN B 1 96 ? 12.312 23.875 -0.091 1 94.56 96 GLN B CA 1
ATOM 1691 C C . GLN B 1 96 ? 11.391 25.031 0.282 1 94.56 96 GLN B C 1
ATOM 1693 O O . GLN B 1 96 ? 11.828 26.172 0.402 1 94.56 96 GLN B O 1
ATOM 1698 N N . LYS B 1 97 ? 10.148 24.781 0.429 1 94 97 LYS B N 1
ATOM 1699 C CA . LYS B 1 97 ? 9.164 25.812 0.739 1 94 97 LYS B CA 1
ATOM 1700 C C . LYS B 1 97 ? 9.062 26.031 2.244 1 94 97 LYS B C 1
ATOM 1702 O O . LYS B 1 97 ? 8.422 26.984 2.691 1 94 97 LYS B O 1
ATOM 1707 N N . ILE B 1 98 ? 9.633 25.188 3.018 1 92.75 98 ILE B N 1
ATOM 1708 C CA . ILE B 1 98 ? 9.547 25.281 4.469 1 92.75 98 ILE B CA 1
ATOM 1709 C C . ILE B 1 98 ? 10.5 26.359 4.973 1 92.75 98 ILE B C 1
ATOM 1711 O O . ILE B 1 98 ? 11.68 26.375 4.609 1 92.75 98 ILE B O 1
ATOM 1715 N N . PRO B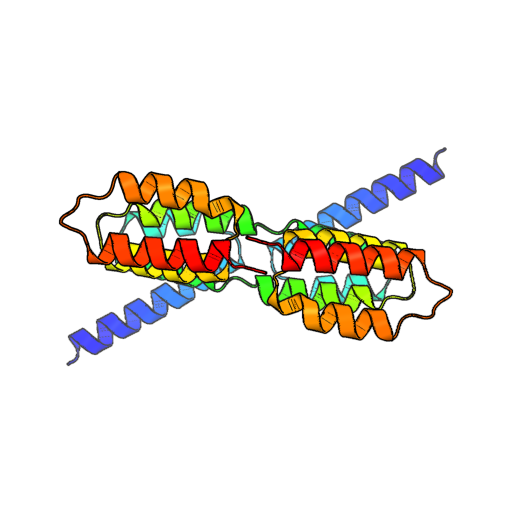 1 99 ? 10 27.172 5.754 1 92.12 99 PRO B N 1
ATOM 1716 C CA . PRO B 1 99 ? 10.844 28.25 6.293 1 92.12 99 PRO B CA 1
ATOM 1717 C C . PRO B 1 99 ? 12.078 27.719 7.016 1 92.12 99 PRO B C 1
ATOM 1719 O O . PRO B 1 99 ? 12.039 26.641 7.605 1 92.12 99 PRO B O 1
ATOM 1722 N N . GLU B 1 100 ? 13.172 28.484 7.059 1 89.81 100 GLU B N 1
ATOM 1723 C CA . GLU B 1 100 ? 14.469 28.078 7.609 1 89.81 100 GLU B CA 1
ATOM 1724 C C . GLU B 1 100 ? 14.391 27.922 9.125 1 89.81 100 GLU B C 1
ATOM 1726 O O . GLU B 1 100 ? 15.195 27.188 9.711 1 89.81 100 GLU B O 1
ATOM 1731 N N . ASP B 1 101 ? 13.414 28.562 9.719 1 92.75 101 ASP B N 1
ATOM 1732 C CA . ASP B 1 101 ? 13.328 28.5 11.172 1 92.75 101 ASP B CA 1
ATOM 1733 C C . ASP B 1 101 ? 12.617 27.234 11.633 1 92.75 101 ASP B C 1
ATOM 1735 O O . ASP B 1 101 ? 12.547 26.953 12.828 1 92.75 101 ASP B O 1
ATOM 1739 N N . ARG B 1 102 ? 12.125 26.5 10.734 1 94.25 102 ARG B N 1
ATOM 1740 C CA . ARG B 1 102 ? 11.531 25.203 11.055 1 94.25 102 ARG B CA 1
ATOM 1741 C C . ARG B 1 102 ? 12.5 24.062 10.742 1 94.25 102 ARG B C 1
ATOM 1743 O O . ARG B 1 102 ? 12.172 23.172 9.969 1 94.25 102 ARG B O 1
ATOM 1750 N N . GLN B 1 103 ? 13.578 24.141 11.414 1 95 103 GLN B N 1
ATOM 1751 C CA . GLN B 1 103 ? 14.695 23.25 11.117 1 95 103 GLN B CA 1
ATOM 1752 C C . GLN B 1 103 ? 14.344 21.797 11.43 1 95 103 GLN B C 1
ATOM 1754 O O . GLN B 1 103 ? 14.742 20.891 10.703 1 95 103 GLN B O 1
ATOM 1759 N N . ALA B 1 104 ? 13.641 21.594 12.484 1 96.44 104 ALA B N 1
ATOM 1760 C CA . ALA B 1 104 ? 13.273 20.25 12.883 1 96.44 104 ALA B CA 1
ATOM 1761 C C . ALA B 1 104 ? 12.461 19.562 11.789 1 96.44 104 ALA B C 1
ATOM 1763 O O . ALA B 1 104 ? 12.648 18.375 11.516 1 96.44 104 ALA B O 1
ATOM 1764 N N . ILE B 1 105 ? 11.586 20.297 11.148 1 96.94 105 ILE B N 1
ATOM 1765 C CA . ILE B 1 105 ? 10.734 19.781 10.094 1 96.94 105 ILE B CA 1
ATOM 1766 C C . ILE B 1 105 ? 11.57 19.5 8.844 1 96.94 105 ILE B C 1
ATOM 1768 O O . ILE B 1 105 ? 11.422 18.453 8.203 1 96.94 105 ILE B O 1
ATOM 1772 N N . ARG B 1 106 ? 12.422 20.406 8.508 1 96.31 106 ARG B N 1
ATOM 1773 C CA . ARG B 1 106 ? 13.32 20.203 7.379 1 96.31 106 ARG B CA 1
ATOM 1774 C C . ARG B 1 106 ? 14.164 18.953 7.562 1 96.31 106 ARG B C 1
ATOM 1776 O O . ARG B 1 106 ? 14.328 18.156 6.629 1 96.31 106 ARG B O 1
ATOM 1783 N N . ASP B 1 107 ? 14.648 18.812 8.75 1 96.69 107 ASP B N 1
ATOM 1784 C CA . ASP B 1 107 ? 15.438 17.625 9.062 1 96.69 107 ASP B CA 1
ATOM 1785 C C . ASP B 1 107 ? 14.617 16.344 8.891 1 96.69 107 ASP B C 1
ATOM 1787 O O . ASP B 1 107 ? 15.109 15.352 8.359 1 96.69 107 ASP B O 1
ATOM 1791 N N . GLU B 1 108 ? 13.406 16.359 9.367 1 97.44 108 GLU B N 1
ATOM 1792 C CA . GLU B 1 108 ? 12.531 15.195 9.297 1 97.44 108 GLU B CA 1
ATOM 1793 C C . GLU B 1 108 ? 12.227 14.82 7.848 1 97.44 108 GLU B C 1
ATOM 1795 O O . GLU B 1 108 ? 12.289 13.648 7.48 1 97.44 108 GLU B O 1
ATOM 1800 N N . ILE B 1 109 ? 11.914 15.758 7.043 1 97.12 109 ILE B N 1
ATOM 1801 C CA . ILE B 1 109 ? 11.641 15.516 5.629 1 97.12 109 ILE B CA 1
ATOM 1802 C C . ILE B 1 109 ? 12.898 15 4.938 1 97.12 109 ILE B C 1
ATOM 1804 O O . ILE B 1 109 ? 12.836 14.055 4.148 1 97.12 109 ILE B O 1
ATOM 1808 N N . GLY B 1 110 ? 13.977 15.602 5.254 1 95.56 110 GLY B N 1
ATOM 1809 C CA . GLY B 1 110 ? 15.242 15.133 4.719 1 95.56 110 GLY B CA 1
ATOM 1810 C C . GLY B 1 110 ? 15.516 13.672 5.031 1 95.56 110 GLY B C 1
ATOM 1811 O O . GLY B 1 110 ? 15.938 12.914 4.156 1 95.56 110 GLY B O 1
ATOM 1812 N N . LYS B 1 111 ? 15.328 13.344 6.266 1 95.94 111 LYS B N 1
ATOM 1813 C CA . LYS B 1 111 ? 15.484 11.945 6.676 1 95.94 111 LYS B CA 1
ATOM 1814 C C . LYS B 1 111 ? 14.547 11.039 5.883 1 95.94 111 LYS B C 1
ATOM 1816 O O . LYS B 1 111 ? 14.945 9.945 5.465 1 95.94 111 LYS B O 1
ATOM 1821 N N . THR B 1 112 ? 13.367 11.453 5.719 1 95.81 112 THR B N 1
ATOM 1822 C CA . THR B 1 112 ? 12.367 10.688 4.98 1 95.81 112 THR B CA 1
ATOM 1823 C C . THR B 1 112 ? 12.805 10.492 3.531 1 95.81 112 THR B C 1
ATOM 1825 O O . THR B 1 112 ? 12.734 9.375 3.002 1 95.81 112 THR B O 1
ATOM 1828 N N . VAL B 1 113 ? 13.297 11.508 2.926 1 94.75 113 VAL B N 1
ATOM 1829 C CA . VAL B 1 113 ? 13.789 11.453 1.553 1 94.75 113 VAL B CA 1
ATOM 1830 C C . VAL B 1 113 ? 14.93 10.445 1.45 1 94.75 113 VAL B C 1
ATOM 1832 O O . VAL B 1 113 ? 14.969 9.633 0.525 1 94.75 113 VAL B O 1
ATOM 1835 N N . GLN B 1 114 ? 15.781 10.461 2.33 1 92.62 114 GLN B N 1
ATOM 1836 C CA . GLN B 1 114 ? 16.938 9.555 2.32 1 92.62 114 GLN B CA 1
ATOM 1837 C C . GLN B 1 114 ? 16.484 8.102 2.418 1 92.62 114 GLN B C 1
ATOM 1839 O O . GLN B 1 114 ? 17.016 7.238 1.714 1 92.62 114 GLN B O 1
ATOM 1844 N N . GLU B 1 115 ? 15.602 7.914 3.264 1 87.25 115 GLU B N 1
ATOM 1845 C CA . GLU B 1 115 ? 15.125 6.547 3.457 1 87.25 115 GLU B CA 1
ATOM 1846 C C . GLU B 1 115 ? 14.398 6.039 2.217 1 87.25 115 GLU B C 1
ATOM 1848 O O . GLU B 1 115 ? 14.523 4.867 1.854 1 87.25 115 GLU B O 1
ATOM 1853 N N . LEU B 1 116 ? 13.625 6.941 1.642 1 83.12 116 LEU B N 1
ATOM 1854 C CA . LEU B 1 116 ? 12.875 6.547 0.456 1 83.12 116 LEU B CA 1
ATOM 1855 C C . LEU B 1 116 ? 13.805 6.363 -0.741 1 83.12 116 LEU B C 1
ATOM 1857 O O . LEU B 1 116 ? 13.508 5.574 -1.645 1 83.12 116 LEU B O 1
ATOM 1861 N N . HIS B 1 117 ? 14.773 7.211 -0.81 1 77.5 117 HIS B N 1
ATOM 1862 C CA . HIS B 1 117 ? 15.742 7.105 -1.893 1 77.5 117 HIS B CA 1
ATOM 1863 C C . HIS B 1 117 ? 16.5 5.785 -1.825 1 77.5 117 HIS B C 1
ATOM 1865 O O . HIS B 1 117 ? 16.906 5.242 -2.857 1 77.5 117 HIS B O 1
ATOM 1871 N N . HIS B 1 118 ? 16.828 5.414 -0.649 1 63.84 118 HIS B N 1
ATOM 1872 C CA . HIS B 1 118 ? 17.625 4.195 -0.485 1 63.84 118 HIS B CA 1
ATOM 1873 C C . HIS B 1 118 ? 16.719 2.963 -0.453 1 63.84 118 HIS B C 1
ATOM 1875 O O . HIS B 1 118 ? 17.156 1.877 -0.068 1 63.84 118 HIS B O 1
ATOM 1881 N N . ARG B 1 119 ? 15.5 3.213 -0.648 1 54.62 119 ARG B N 1
ATOM 1882 C CA . ARG B 1 119 ? 14.68 2.01 -0.629 1 54.62 119 ARG B CA 1
ATOM 1883 C C . ARG B 1 119 ? 15.109 1.03 -1.714 1 54.62 119 ARG B C 1
ATOM 1885 O O . ARG B 1 119 ? 15.227 1.401 -2.885 1 54.62 119 ARG B O 1
ATOM 1892 N N . PRO B 1 120 ? 15.734 -0.095 -1.284 1 42.91 120 PRO B N 1
ATOM 1893 C CA . PRO B 1 120 ? 16.25 -1.079 -2.236 1 42.91 120 PRO B CA 1
ATOM 1894 C C . PRO B 1 120 ? 15.219 -1.49 -3.283 1 42.91 120 PRO B C 1
ATOM 1896 O O . PRO B 1 120 ? 14.016 -1.389 -3.039 1 42.91 120 PRO B O 1
#

Organism: Lachnospira eligens (strain ATCC 27750 / DSM 3376 / VPI C15-48 / C15-B4) (NCBI:txid515620)

InterPro domains:
  IPR011989 Armadillo-like helical [G3DSA:1.25.10.10] (15-118)
  IPR016024 Armadillo-type fold [SSF48371] (41-92)

Nearest PDB structures (foldseek):
  3ltj-assembly1_A  TM=5.337E-01  e=9.563E-01  synthetic construct
  4zv6-assembly1_A  TM=5.246E-01  e=8.605E-01  synthetic construct
  6g4j-assembly1_B  TM=5.668E-01  e=1.384E+00  synthetic construct
  7p0h-assembly2_B  TM=4.951E-01  e=2.225E+00  synthetic construct
  3ltj-assembly1_A  TM=5.336E-01  e=9.424E-01  synthetic construct

pLDDT: mean 86.55, std 11.33, range [42.38, 97.94]

Foldseek 3Di:
DVVVVVVVVVLVVLLVVLLVCVQVVVVVVLVVQCVPDPSSVVSNVVSNVPPPLPVLLVVLLVQCLDPDQVSVLVSLVVCLPSNALVCLVSLVVSLVVDDPVPVVSNVSSVVSSVSRNPPD/DVVVVVVVVVLVVLLVVLLVCVQVVVVVVLVVQCVPDPSSVVSNVVSNVPPPLPVLLVVLLVQCLDPDQVSVLVSLVVCLVSNALVCLVSLVVSLVVDDPVPVVSNVSSVVSSVSRNPPD

Sequence (240 aa):
MKEGIGMLFKKKTLDEKMEKYVKHHDWYAIQEEITGSKEGKIAAAKALGASDDQSSVDLLLRFVDDADDDVVFAACESLRKVGSEHDTADLLARMQKIPEDRQAIRDEIGKTVQELHHRPMKEGIGMLFKKKTLDEKMEKYVKHHDWYAIQEEITGSKEGKIAAAKALGASDDQSSVDLLLRFVDDADDDVVFAACESLRKVGSEHDTADLLARMQKIPEDRQAIRDEIGKTVQELHHRP

Solvent-accessible surface area (backbone atoms only — not comparable to full-atom values): 12152 Å² total; per-residue (Å²): 110,66,67,59,51,50,53,46,52,51,46,51,49,46,37,54,50,30,35,52,31,53,55,55,62,36,59,67,61,47,50,60,42,41,74,68,34,71,66,35,39,28,28,41,23,48,28,50,31,61,54,63,58,61,58,46,43,52,53,30,56,57,33,55,70,45,89,49,65,67,35,22,51,32,13,42,59,16,38,62,64,61,50,45,34,84,47,33,64,60,50,52,58,52,48,71,71,49,59,81,85,45,49,70,56,46,49,49,52,50,52,34,37,52,54,23,45,61,28,32,112,66,67,59,51,50,54,47,52,53,46,52,47,48,37,54,51,30,35,52,30,53,53,55,62,35,58,69,61,47,51,59,43,42,75,70,34,70,66,35,38,30,28,41,23,46,28,50,31,61,54,59,60,62,58,45,45,52,54,31,56,55,32,55,69,46,89,47,66,67,34,22,50,32,13,41,58,17,39,63,63,60,50,44,33,83,48,34,63,60,50,52,57,52,49,70,70,49,59,82,86,45,48,72,57,46,50,49,52,49,52,33,36,52,53,23,46,61,28,36

Secondary structure (DSSP, 8-state):
-HHHHHHHHHHHHHHHHHHHHHHTT-HHHHHHHHTT-HHHHHHHHHHHHHS-HHHHHHHHHHHHT-SSHHHHHHHHHHHHHH--GGGHHHHHHHHHHS-TT-HHHHHHHHHHHHHHHT--/-HHHHHHHHHHHHHHHHHHHHHHTT-HHHHHHHHTT-HHHHHHHHHHHHHSSHHHHHHHHHHHHT-SSHHHHHHHHHHHHHH--GGGHHHHHHHHHHS-TT-HHHHHHHHHHHHHHHT--